Protein AF-0000000085006725 (afdb_homodimer)

Radius of gyration: 25.15 Å; Cα contacts (8 Å, |Δi|>4): 760; chains: 2; bounding box: 49×71×94 Å

Sequence (352 aa):
MSINNSNKRTGLIAQTYWGQDPRQNIPPTLKLRALPTPFAVQSVPSSLTKTVQVDGENAFPCRRCLQDGKMGDFMLLAPYDPWLGDSPYRQPGPIFVHSTPQCAPYKPDGLLPQQLRRRLISVRCFDSAHCLVSADVVQGDELMRVSAKMMENEKAEYIHLHYARPGCFAVRIDRAMSINNSNKRTGLIAQTYWGQDPRQNIPPTLKLRALPTPFAVQSVPSSLTKTVQVDGENAFPCRRCLQDGKMGDFMLLAPYDPWLGDSPYRQPGPIFVHSTPQCAPYKPDGLLPQQLRRRLISVRCFDSAHCLVSADVVQGDELMRVSAKMMENEKAEYIHLHYARPGCFAVRIDRA

Organism: Metarhizium robertsii (strain ARSEF 23 / ATCC MYA-3075) (NCBI:txid655844)

Foldseek 3Di:
DPPPPPPPPPPPPPPPPVPPPLWDFQPLQKDWAFDPPDPPCVVFDPVFKDKDADCDPLPAQARFQRHRDDHGWIKMKGWDFPDDDDDPPGDIDIHIHTDPPHDHGHDDPRTDRPSQQQAWKKKFWAFPVRDTDDIDIDHSVCVNVVLVVSVVPPRTAKIWIARPVVGHTHIIMGTD/DDPPPPPPPPPPPPPPPVPPPLWDFAPLQKDWAFDPPDPPCVVFPPVFKDKDADDDPLPAQARFQRHRDDHGWIKMKGWDFPDDDDDPPGDIDIHIHTDPPHDHGHDDPRTDRPSQQQAWKKKFWAFPVRDTDDIDIDHSVCVNVVLVVSVVPPRTAKIWIARPVVGHTHIIMGTD

Secondary structure (DSSP, 8-state):
---------------------SSPBPPTTEEEE---S---GGGS-GGG-EEEE--STT--BBTTT--BPPTT-EEEEEEE----S--TT---EEEEEEEESPPPPP---SB--HHHHTSEEEEEEE-TTS-EEEEEEEEGGGHHHHHHHHHTSTT--EEEEEETTT--EEEEEEE-/---------------------SSPBPPTTEEEE---S---GGGS-GGG-EEEE--STT--BBTTT--BPPTT-EEEEEEE----S--TT---EEEEEEEES--PPP---SB--HHHHTSEEEEEEE-TTS-EEEEEEEEGGGHHHHHHHHHTSTT--EEEEEETTT--EEEEEEE-

InterPro domains:
  IPR009593 Protein of unknown function DUF1203 [PF06718] (60-175)

Structure (mmCIF, N/CA/C/O backbone):
data_AF-0000000085006725-model_v1
#
loop_
_entity.id
_entity.type
_entity.pdbx_description
1 polymer 'DUF1203 domain protein'
#
loop_
_atom_site.group_PDB
_atom_site.id
_atom_site.type_symbol
_atom_site.label_atom_id
_atom_site.label_alt_id
_atom_site.label_comp_id
_atom_site.label_asym_id
_atom_site.label_entity_id
_atom_site.label_seq_id
_atom_site.pdbx_PDB_ins_code
_atom_site.Cartn_x
_atom_site.Cartn_y
_atom_site.Cartn_z
_atom_site.occupancy
_atom_site.B_iso_or_equiv
_atom_site.auth_seq_id
_atom_site.auth_comp_id
_atom_site.auth_asym_id
_atom_site.auth_atom_id
_atom_site.pdbx_PDB_model_num
ATOM 1 N N . MET A 1 1 ? 23.219 -17.234 71.188 1 27.89 1 MET A N 1
ATOM 2 C CA . MET A 1 1 ? 23.734 -16.984 69.812 1 27.89 1 MET A CA 1
ATOM 3 C C . MET A 1 1 ? 22.625 -16.5 68.875 1 27.89 1 MET A C 1
ATOM 5 O O . MET A 1 1 ? 21.656 -17.219 68.625 1 27.89 1 MET A O 1
ATOM 9 N N . SER A 1 2 ? 22.391 -15.188 68.938 1 28.31 2 SER A N 1
ATOM 10 C CA . SER A 1 2 ? 21.328 -14.352 68.375 1 28.31 2 SER A CA 1
ATOM 11 C C . SER A 1 2 ? 21.375 -14.391 66.875 1 28.31 2 SER A C 1
ATOM 13 O O . SER A 1 2 ? 22.391 -14.086 66.25 1 28.31 2 SER A O 1
ATOM 15 N N . ILE A 1 3 ? 20.75 -15.43 66.375 1 31.81 3 ILE A N 1
ATOM 16 C CA . ILE A 1 3 ? 20.688 -15.617 64.875 1 31.81 3 ILE A CA 1
ATOM 17 C C . ILE A 1 3 ? 20.125 -14.359 64.25 1 31.81 3 ILE A C 1
ATOM 19 O O . ILE A 1 3 ? 19.016 -13.914 64.562 1 31.81 3 ILE A O 1
ATOM 23 N N . ASN A 1 4 ? 21.016 -13.344 64 1 27.11 4 ASN A N 1
ATOM 24 C CA . ASN A 1 4 ? 20.75 -12.125 63.25 1 27.11 4 ASN A CA 1
ATOM 25 C C . ASN A 1 4 ? 20.172 -12.438 61.875 1 27.11 4 ASN A C 1
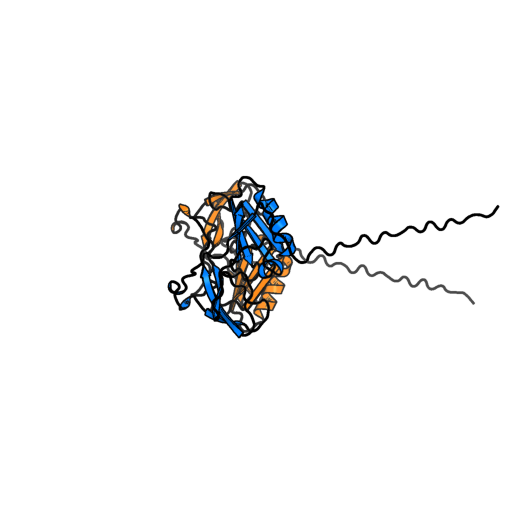ATOM 27 O O . ASN A 1 4 ? 20.828 -13.047 61.031 1 27.11 4 ASN A O 1
ATOM 31 N N . ASN A 1 5 ? 18.922 -12.852 61.844 1 27.25 5 ASN A N 1
ATOM 32 C CA . ASN A 1 5 ? 18.141 -13 60.594 1 27.25 5 ASN A CA 1
ATOM 33 C C . ASN A 1 5 ? 18.203 -11.742 59.75 1 27.25 5 ASN A C 1
ATOM 35 O O . ASN A 1 5 ? 17.578 -10.727 60.062 1 27.25 5 ASN A O 1
ATOM 39 N N . SER A 1 6 ? 19.484 -11.359 59.344 1 28.17 6 SER A N 1
ATOM 40 C CA . SER A 1 6 ? 19.531 -10.242 58.406 1 28.17 6 SER A CA 1
ATOM 41 C C . SER A 1 6 ? 18.562 -10.445 57.25 1 28.17 6 SER A C 1
ATOM 43 O O . SER A 1 6 ? 18.594 -11.469 56.562 1 28.17 6 SER A O 1
ATOM 45 N N . ASN A 1 7 ? 17.344 -9.969 57.438 1 26 7 ASN A N 1
ATOM 46 C CA . ASN A 1 7 ? 16.344 -9.789 56.375 1 26 7 ASN A CA 1
ATOM 47 C C . ASN A 1 7 ? 16.953 -9.172 55.125 1 26 7 ASN A C 1
ATOM 49 O O . ASN A 1 7 ? 17.375 -8.016 55.125 1 26 7 ASN A O 1
ATOM 53 N N . LYS A 1 8 ? 17.703 -9.961 54.344 1 27.66 8 LYS A N 1
ATOM 54 C CA . LYS A 1 8 ? 18.094 -9.469 53 1 27.66 8 LYS A CA 1
ATOM 55 C C . LYS A 1 8 ? 16.938 -8.805 52.281 1 27.66 8 LYS A C 1
ATOM 57 O O . LYS A 1 8 ? 15.961 -9.461 51.938 1 27.66 8 LYS A O 1
ATOM 62 N N . ARG A 1 9 ? 16.641 -7.539 52.625 1 24.5 9 ARG A N 1
ATOM 63 C CA . ARG A 1 9 ? 15.789 -6.668 51.812 1 24.5 9 ARG A CA 1
ATOM 64 C C . ARG A 1 9 ? 16.188 -6.711 50.344 1 24.5 9 ARG A C 1
ATOM 66 O O . ARG A 1 9 ? 17.297 -6.309 50 1 24.5 9 ARG A O 1
ATOM 73 N N . THR A 1 10 ? 15.953 -7.801 49.656 1 27.8 10 THR A N 1
ATOM 74 C CA . THR A 1 10 ? 16.109 -7.738 48.219 1 27.8 10 THR A CA 1
ATOM 75 C C . THR A 1 10 ? 15.414 -6.504 47.656 1 27.8 10 THR A C 1
ATOM 77 O O . THR A 1 10 ? 14.195 -6.359 47.781 1 27.8 10 THR A O 1
ATOM 80 N N . GLY A 1 11 ? 15.977 -5.336 47.781 1 24.89 11 GLY A N 1
ATOM 81 C CA . GLY A 1 11 ? 15.5 -4.176 47.062 1 24.89 11 GLY A CA 1
ATOM 82 C C . GLY A 1 11 ? 15.141 -4.484 45.594 1 24.89 11 GLY A C 1
ATOM 83 O O . GLY A 1 11 ? 16.016 -4.816 44.812 1 24.89 11 GLY A O 1
ATOM 84 N N . LEU A 1 12 ? 14.039 -5.121 45.344 1 26.89 12 LEU A N 1
ATOM 85 C CA . LEU A 1 12 ? 13.5 -5.102 44 1 26.89 12 LEU A CA 1
ATOM 86 C C . LEU A 1 12 ? 13.648 -3.719 43.375 1 26.89 12 LEU A C 1
ATOM 88 O O . LEU A 1 12 ? 13.047 -2.75 43.844 1 26.89 12 LEU A O 1
ATOM 92 N N . ILE A 1 13 ? 14.766 -3.303 42.969 1 25.84 13 ILE A N 1
ATOM 93 C CA . ILE A 1 13 ? 14.898 -2.07 42.219 1 25.84 13 ILE A CA 1
ATOM 94 C C . ILE A 1 13 ? 13.805 -2.01 41.156 1 25.84 13 ILE A C 1
ATOM 96 O O . ILE A 1 13 ? 13.664 -2.932 40.344 1 25.84 13 ILE A O 1
ATOM 100 N N . ALA A 1 14 ? 12.727 -1.335 41.438 1 26.09 14 ALA A N 1
ATOM 101 C CA . ALA A 1 14 ? 11.805 -0.877 40.406 1 26.09 14 ALA A CA 1
ATOM 102 C C . ALA A 1 14 ? 12.555 -0.428 39.156 1 26.09 14 ALA A C 1
ATOM 104 O O . ALA A 1 14 ? 13.336 0.526 39.219 1 26.09 14 ALA A O 1
ATOM 105 N N . GLN A 1 15 ? 13.055 -1.317 38.375 1 28.11 15 GLN A N 1
ATOM 106 C CA . GLN A 1 15 ? 13.469 -0.824 37.062 1 28.11 15 GLN A CA 1
ATOM 107 C C . GLN A 1 15 ? 12.531 0.268 36.562 1 28.11 15 GLN A C 1
ATOM 109 O O . GLN A 1 15 ? 11.328 0.04 36.406 1 28.11 15 GLN A O 1
ATOM 114 N N . THR A 1 16 ? 12.664 1.483 36.969 1 28.88 16 THR A N 1
ATOM 115 C CA . THR A 1 16 ? 12.008 2.645 36.375 1 28.88 16 THR A CA 1
ATOM 116 C C . THR A 1 16 ? 11.805 2.447 34.875 1 28.88 16 THR A C 1
ATOM 118 O O . THR A 1 16 ? 12.758 2.172 34.156 1 28.88 16 THR A O 1
ATOM 121 N N . TYR A 1 17 ? 10.836 1.768 34.5 1 32.09 17 TYR A N 1
ATOM 122 C CA . TYR A 1 17 ? 10.312 1.909 33.156 1 32.09 17 TYR A CA 1
ATOM 123 C C . TYR A 1 17 ? 10.461 3.344 32.656 1 32.09 17 TYR A C 1
ATOM 125 O O . TYR A 1 17 ? 9.773 4.246 33.125 1 32.09 17 TYR A O 1
ATOM 133 N N . TRP A 1 18 ? 11.68 3.916 32.625 1 32.53 18 TRP A N 1
ATOM 134 C CA . TRP A 1 18 ? 11.852 5.215 31.969 1 32.53 18 TRP A CA 1
ATOM 135 C C . TRP A 1 18 ? 10.766 5.449 30.922 1 32.53 18 TRP A C 1
ATOM 137 O O . TRP A 1 18 ? 10.5 4.582 30.094 1 32.53 18 TRP A O 1
ATOM 147 N N . GLY A 1 19 ? 9.672 5.988 31.172 1 35.97 19 GLY A N 1
ATOM 148 C CA . GLY A 1 19 ? 8.586 6.512 30.359 1 35.97 19 GLY A CA 1
ATOM 149 C C . GLY A 1 19 ? 9.031 6.957 28.984 1 35.97 19 GLY A C 1
ATOM 150 O O . GLY A 1 19 ? 9.789 7.922 28.844 1 35.97 19 GLY A O 1
ATOM 151 N N . GLN A 1 20 ? 9.531 6.039 28.109 1 39.5 20 GLN A N 1
ATOM 152 C CA . GLN A 1 20 ? 9.93 6.348 26.75 1 39.5 20 GLN A CA 1
ATOM 153 C C . GLN A 1 20 ? 9.211 7.598 26.234 1 39.5 20 GLN A C 1
ATOM 155 O O . GLN A 1 20 ? 8.008 7.758 26.438 1 39.5 20 GLN A O 1
ATOM 160 N N . ASP A 1 21 ? 9.742 8.766 26.25 1 48.31 21 ASP A N 1
ATOM 161 C CA . ASP A 1 21 ? 9.258 9.977 25.594 1 48.31 21 ASP A CA 1
ATOM 162 C C . ASP A 1 21 ? 8.297 9.648 24.453 1 48.31 21 ASP A C 1
ATOM 164 O O . ASP A 1 21 ? 8.641 8.898 23.531 1 48.31 21 ASP A O 1
ATOM 168 N N . PRO A 1 22 ? 6.973 9.805 24.672 1 59.47 22 PRO A N 1
ATOM 169 C CA . PRO A 1 22 ? 5.965 9.547 23.641 1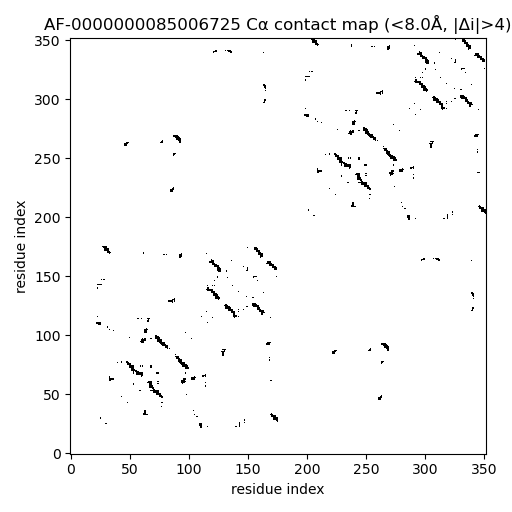 59.47 22 PRO A CA 1
ATOM 170 C C . PRO A 1 22 ? 6.328 10.172 22.297 1 59.47 22 PRO A C 1
ATOM 172 O O . PRO A 1 22 ? 5.711 9.844 21.281 1 59.47 22 PRO A O 1
ATOM 175 N N . ARG A 1 23 ? 7.379 10.969 22.344 1 69.19 23 ARG A N 1
ATOM 176 C CA . ARG A 1 23 ? 7.855 11.578 21.109 1 69.19 23 ARG A CA 1
ATOM 177 C C . ARG A 1 23 ? 9.031 10.797 20.531 1 69.19 23 ARG A C 1
ATOM 179 O O . ARG A 1 23 ? 9.867 10.289 21.266 1 69.19 23 ARG A O 1
ATOM 186 N N . GLN A 1 24 ? 8.906 10.438 19.406 1 83.5 24 GLN A N 1
ATOM 187 C CA . GLN A 1 24 ? 10 9.797 18.672 1 83.5 24 GLN A CA 1
ATOM 188 C C . GLN A 1 24 ? 10.828 10.828 17.922 1 83.5 24 GLN A C 1
ATOM 190 O O . GLN A 1 24 ? 10.289 11.609 17.125 1 83.5 24 GLN A O 1
ATOM 195 N N . ASN A 1 25 ? 12.125 10.844 18.25 1 91 25 ASN A N 1
ATOM 196 C CA . ASN A 1 25 ? 13.047 11.703 17.5 1 91 25 ASN A CA 1
ATOM 197 C C . ASN A 1 25 ? 13.375 11.109 16.125 1 91 25 ASN A C 1
ATOM 199 O O . ASN A 1 25 ? 13.5 9.891 15.984 1 91 25 ASN A O 1
ATOM 203 N N . ILE A 1 26 ? 13.477 11.953 15.156 1 94.12 26 ILE A N 1
ATOM 204 C CA . ILE A 1 26 ? 14.039 11.539 13.875 1 94.12 26 ILE A CA 1
ATOM 205 C C . ILE A 1 26 ? 15.562 11.477 13.977 1 94.12 26 ILE A C 1
ATOM 207 O O . ILE A 1 26 ? 16.219 12.453 14.344 1 94.12 26 ILE A O 1
ATOM 211 N N . PRO A 1 27 ? 16.172 10.32 13.758 1 94.5 27 PRO A N 1
ATOM 212 C CA . PRO A 1 27 ? 17.641 10.266 13.766 1 94.5 27 PRO A CA 1
ATOM 213 C C . PRO A 1 27 ? 18.266 11.32 12.859 1 94.5 27 PRO A C 1
ATOM 215 O O . PRO A 1 27 ? 17.75 11.609 11.781 1 94.5 27 PRO A O 1
ATOM 218 N N . PRO A 1 28 ? 19.375 11.883 13.25 1 93.75 28 PRO A N 1
ATOM 219 C CA . PRO A 1 28 ? 20.016 12.938 12.453 1 93.75 28 PRO A CA 1
ATOM 220 C C . PRO A 1 28 ? 20.406 12.469 11.062 1 93.75 28 PRO A C 1
ATOM 222 O O . PRO A 1 28 ? 20.672 13.289 10.172 1 93.75 28 PRO A O 1
ATOM 225 N N . THR A 1 29 ? 20.516 11.164 10.836 1 94.75 29 THR A N 1
ATOM 226 C CA . THR A 1 29 ? 20.922 10.602 9.555 1 94.75 29 THR A CA 1
ATOM 227 C C . THR A 1 29 ? 19.75 10.555 8.578 1 94.75 29 THR A C 1
ATOM 229 O O . THR A 1 29 ? 19.938 10.242 7.398 1 94.75 29 THR A O 1
ATOM 232 N N . LEU A 1 30 ? 18.562 10.891 9.055 1 96.75 30 LEU A N 1
ATOM 233 C CA . LEU A 1 30 ? 17.359 10.797 8.219 1 96.75 30 LEU A CA 1
ATOM 234 C C . LEU A 1 30 ? 16.672 12.148 8.109 1 96.75 30 LEU A C 1
ATOM 236 O O . LEU A 1 30 ? 16.766 12.977 9.023 1 96.75 30 LEU A O 1
ATOM 240 N N . LYS A 1 31 ? 16.016 12.359 7.004 1 95.56 31 LYS A N 1
ATOM 241 C CA . LYS A 1 31 ? 15.195 13.539 6.746 1 95.56 31 LYS A CA 1
ATOM 242 C C . LYS A 1 31 ? 13.852 13.164 6.137 1 95.56 31 LYS A C 1
ATOM 244 O O . LYS A 1 31 ? 13.789 12.352 5.215 1 95.56 31 LYS A O 1
ATOM 249 N N . LEU A 1 32 ? 12.789 13.695 6.703 1 95.19 32 LEU A N 1
ATOM 250 C CA . LEU A 1 32 ? 11.461 13.523 6.117 1 95.19 32 LEU A CA 1
ATOM 251 C C . LEU A 1 32 ? 11.219 14.555 5.02 1 95.19 32 LEU A C 1
ATOM 253 O O . LEU A 1 32 ? 11.5 15.734 5.195 1 95.19 32 LEU A O 1
ATOM 257 N N . ARG A 1 33 ? 10.703 14.055 3.902 1 91.19 33 ARG A N 1
ATOM 258 C CA . ARG A 1 33 ? 10.305 14.93 2.799 1 91.19 33 ARG A CA 1
ATOM 259 C C . ARG A 1 33 ? 8.805 14.859 2.559 1 91.19 33 ARG A C 1
ATOM 261 O O . ARG A 1 33 ? 8.312 13.922 1.92 1 91.19 33 ARG A O 1
ATOM 268 N N . ALA A 1 34 ? 8.141 15.82 3.109 1 87.25 34 ALA A N 1
ATOM 269 C CA . ALA A 1 34 ? 6.711 15.93 2.852 1 87.25 34 ALA A CA 1
ATOM 270 C C . ALA A 1 34 ? 6.441 16.312 1.4 1 87.25 34 ALA A C 1
ATOM 272 O O . ALA A 1 34 ? 7.379 16.516 0.624 1 87.25 34 ALA A O 1
ATOM 273 N N . LEU A 1 35 ? 5.129 16.172 0.964 1 71.56 35 LEU A N 1
ATOM 274 C CA . LEU A 1 35 ? 4.695 16.594 -0.367 1 71.56 35 LEU A CA 1
ATOM 275 C C . LEU A 1 35 ? 5.289 17.953 -0.735 1 71.56 35 LEU A C 1
ATOM 277 O O . LEU A 1 35 ? 5.324 18.859 0.093 1 71.56 35 LEU A O 1
ATOM 281 N N . PRO A 1 36 ? 5.922 17.969 -1.829 1 66.31 36 PRO A N 1
ATOM 282 C CA . PRO A 1 36 ? 6.426 19.281 -2.221 1 66.31 36 PRO A CA 1
ATOM 283 C C . PRO A 1 36 ? 5.316 20.312 -2.387 1 66.31 36 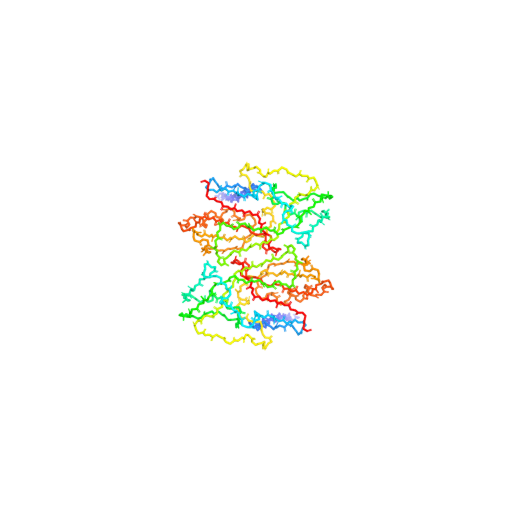PRO A C 1
ATOM 285 O O . PRO A 1 36 ? 4.195 19.969 -2.766 1 66.31 36 PRO A O 1
ATOM 288 N N . THR A 1 37 ? 5.258 21.281 -1.564 1 59.91 37 THR A N 1
ATOM 289 C CA . THR A 1 37 ? 4.379 22.438 -1.77 1 59.91 37 THR A CA 1
ATOM 290 C C . THR A 1 37 ? 4.66 23.094 -3.115 1 59.91 37 THR A C 1
ATOM 292 O O . THR A 1 37 ? 5.816 23.297 -3.482 1 59.91 37 THR A O 1
ATOM 295 N N . PRO A 1 38 ? 3.736 23.703 -4.008 1 62.16 38 PRO A N 1
ATOM 296 C CA . PRO A 1 38 ? 2.271 23.672 -4.027 1 62.16 38 PRO A CA 1
ATOM 297 C C . PRO A 1 38 ? 1.716 22.406 -4.676 1 62.16 38 PRO A C 1
ATOM 299 O O . PRO A 1 38 ? 2.252 21.953 -5.684 1 62.16 38 PRO A O 1
ATOM 302 N N . PHE A 1 39 ? 0.977 21.672 -3.934 1 65.25 39 PHE A N 1
ATOM 303 C CA . PHE A 1 39 ? 0.141 20.641 -4.543 1 65.25 39 PHE A CA 1
ATOM 304 C C . PHE A 1 39 ? -0.924 21.266 -5.434 1 65.25 39 PHE A C 1
ATOM 306 O O . PHE A 1 39 ? -1.802 21.984 -4.949 1 65.25 39 PHE A O 1
ATOM 313 N N . ALA A 1 40 ? -0.593 21.25 -6.742 1 65.94 40 ALA A N 1
ATOM 314 C CA . ALA A 1 40 ? -1.492 21.906 -7.688 1 65.94 40 ALA A CA 1
ATOM 315 C C . ALA A 1 40 ? -2.729 21.047 -7.949 1 65.94 40 ALA A C 1
ATOM 317 O O . ALA A 1 40 ? -2.785 20.312 -8.938 1 65.94 40 ALA A O 1
ATOM 318 N N . VAL A 1 41 ? -3.656 21.219 -7.191 1 65.88 41 VAL A N 1
ATOM 319 C CA . VAL A 1 41 ? -4.914 20.484 -7.273 1 65.88 41 VAL A CA 1
ATOM 320 C C . VAL A 1 41 ? -5.605 20.797 -8.602 1 65.88 41 VAL A C 1
ATOM 322 O O . VAL A 1 41 ? -6.332 19.969 -9.141 1 65.88 41 VAL A O 1
ATOM 325 N N . GLN A 1 42 ? -5.242 21.875 -9.039 1 68.69 42 GLN A N 1
ATOM 326 C CA . GLN A 1 42 ? -5.926 22.328 -10.25 1 68.69 42 GLN A CA 1
ATOM 327 C C . GLN A 1 42 ? -5.562 21.453 -11.445 1 68.69 42 GLN A C 1
ATOM 329 O O . GLN A 1 42 ? -6.305 21.391 -12.43 1 68.69 42 GLN A O 1
ATOM 334 N N . SER A 1 43 ? -4.527 20.734 -11.266 1 77.12 43 SER A N 1
ATOM 335 C CA . SER A 1 43 ? -4.082 19.938 -12.398 1 77.12 43 SER A CA 1
ATOM 336 C C . SER A 1 43 ? -4.691 18.531 -12.352 1 77.12 43 SER A C 1
ATOM 338 O O . SER A 1 43 ? -4.547 17.75 -13.297 1 77.12 43 SER A O 1
ATOM 340 N N . VAL A 1 44 ? -5.445 18.297 -11.344 1 81.88 44 VAL A N 1
ATOM 341 C CA . VAL A 1 44 ? -6.074 16.984 -11.188 1 81.88 44 VAL A CA 1
ATOM 342 C C . VAL A 1 44 ? -7.543 17.062 -11.594 1 81.88 44 VAL A C 1
ATOM 344 O O . VAL A 1 44 ? -8.281 17.922 -11.102 1 81.88 44 VAL A O 1
ATOM 347 N N . PRO A 1 45 ? -7.895 16.266 -12.539 1 86.25 45 PRO A N 1
ATOM 348 C CA . PRO A 1 45 ? -9.312 16.266 -12.898 1 86.25 45 PRO A CA 1
ATOM 349 C C . PRO A 1 45 ? -10.234 16.125 -11.695 1 86.25 45 PRO A C 1
ATOM 351 O O . PRO A 1 45 ? -9.93 15.352 -10.773 1 86.25 45 PRO A O 1
ATOM 354 N N . SER A 1 46 ? -11.312 16.875 -11.742 1 86 46 SER A N 1
ATOM 355 C CA . SER A 1 46 ? -12.25 16.891 -10.625 1 86 46 SER A CA 1
ATOM 356 C C . SER A 1 46 ? -12.852 15.5 -10.398 1 86 46 SER A C 1
ATOM 358 O O . SER A 1 46 ? -13.242 15.156 -9.281 1 86 46 SER A O 1
ATOM 360 N N . SER A 1 47 ? -12.883 14.688 -11.43 1 87.31 47 SER A N 1
ATOM 361 C CA . SER A 1 47 ? -13.438 13.344 -11.32 1 87.31 47 SER A CA 1
ATOM 362 C C . SER A 1 47 ? -12.539 12.445 -10.469 1 87.31 47 SER A C 1
ATOM 364 O O . SER A 1 47 ? -12.969 11.383 -10.016 1 87.31 47 SER A O 1
ATOM 366 N N . LEU A 1 48 ? -11.32 12.945 -10.234 1 91.25 48 LEU A N 1
ATOM 367 C CA . LEU A 1 48 ? -10.352 12.133 -9.5 1 91.25 48 LEU A CA 1
ATOM 368 C C . LEU A 1 48 ? -10.141 12.688 -8.094 1 91.25 48 LEU A C 1
ATOM 370 O O . LEU A 1 48 ? -9.25 12.227 -7.371 1 91.25 48 LEU A O 1
ATOM 374 N N . THR A 1 49 ? -10.945 13.664 -7.766 1 93.25 49 THR A N 1
ATOM 375 C CA . THR A 1 49 ? -10.773 14.25 -6.438 1 93.25 49 THR A CA 1
ATOM 376 C C . THR A 1 49 ? -12.078 14.203 -5.648 1 93.25 49 THR A C 1
ATOM 378 O O . THR A 1 49 ? -13.156 14.062 -6.23 1 93.25 49 THR A O 1
ATOM 381 N N . LYS A 1 50 ? -11.961 14.312 -4.391 1 94.25 50 LYS A N 1
ATOM 382 C CA . LYS A 1 50 ? -13.094 14.375 -3.471 1 94.25 50 LYS A CA 1
ATOM 383 C C . LYS A 1 50 ? -12.766 15.258 -2.266 1 94.25 50 LYS A C 1
ATOM 385 O O . LYS A 1 50 ? -11.656 15.195 -1.727 1 94.25 50 LYS A O 1
ATOM 390 N N . THR A 1 51 ? -13.695 16.109 -1.961 1 95.25 51 THR A N 1
ATOM 391 C CA . THR A 1 51 ? -13.555 16.875 -0.736 1 95.25 51 THR A CA 1
ATOM 392 C C . THR A 1 51 ? -14.367 16.25 0.397 1 95.25 51 THR A C 1
ATOM 394 O O . THR A 1 51 ? -15.523 15.891 0.208 1 95.25 51 THR A O 1
ATOM 397 N N . VAL A 1 52 ? -13.727 16.156 1.527 1 96.56 52 VAL A N 1
ATOM 398 C CA . VAL A 1 52 ? -14.406 15.555 2.67 1 96.56 52 VAL A CA 1
ATOM 399 C C . VAL A 1 52 ? -14.344 16.5 3.867 1 96.56 52 VAL A C 1
ATOM 401 O O . VAL A 1 52 ? -13.359 17.219 4.039 1 96.56 52 VAL A O 1
ATOM 404 N N . GLN A 1 53 ? -15.398 16.516 4.598 1 97.75 53 GLN A N 1
ATOM 405 C CA . GLN A 1 53 ? -15.367 17.219 5.879 1 97.75 53 GLN A CA 1
ATOM 406 C C . GLN A 1 53 ? -14.961 16.281 7.008 1 97.75 53 GLN A C 1
ATOM 408 O O . GLN A 1 53 ? -15.547 15.203 7.168 1 97.75 53 GLN A O 1
ATOM 413 N N . VAL A 1 54 ? -14.055 16.75 7.734 1 98 54 VAL A N 1
ATOM 414 C CA . VAL A 1 54 ? -13.555 15.914 8.82 1 98 54 VAL A CA 1
ATOM 415 C C . VAL A 1 54 ? -14.664 15.688 9.852 1 98 54 VAL A C 1
ATOM 417 O O . VAL A 1 54 ? -15.227 16.641 10.391 1 98 54 VAL A O 1
ATOM 420 N N . ASP A 1 55 ? -14.922 14.469 10.094 1 95.75 55 ASP A N 1
ATOM 421 C CA . ASP A 1 55 ? -16 14.109 11 1 95.75 55 ASP A CA 1
ATOM 422 C C . ASP A 1 55 ? -15.508 13.203 12.125 1 95.75 55 ASP A C 1
ATOM 424 O O . ASP A 1 55 ? -16.312 12.578 12.82 1 95.75 55 ASP A O 1
ATOM 428 N N . GLY A 1 56 ? -14.25 13.047 12.234 1 93.75 56 GLY A N 1
ATOM 429 C CA . GLY A 1 56 ? -13.617 12.242 13.266 1 93.75 56 GLY A CA 1
ATOM 430 C C . GLY A 1 56 ? -12.156 12.578 13.477 1 93.75 56 GLY A C 1
ATOM 431 O O . GLY A 1 56 ? -11.508 13.133 12.586 1 93.75 56 GLY A O 1
ATOM 432 N N . GLU A 1 57 ? -11.648 12.188 14.633 1 93.31 57 GLU A N 1
ATOM 433 C CA . GLU A 1 57 ? -10.266 12.5 14.969 1 93.31 57 GLU A CA 1
ATOM 434 C C . GLU A 1 57 ? -9.297 11.531 14.289 1 93.31 57 GLU A C 1
ATOM 436 O O . GLU A 1 57 ? -9.594 10.344 14.156 1 93.31 57 GLU A O 1
ATOM 441 N N . ASN A 1 58 ? -8.195 12.094 13.867 1 95 58 ASN A N 1
ATOM 442 C CA . ASN A 1 58 ? -7.07 11.312 13.367 1 95 58 ASN A CA 1
ATOM 443 C C . ASN A 1 58 ? -7.469 10.453 12.172 1 95 58 ASN A C 1
ATOM 445 O O . ASN A 1 58 ? -7.004 9.312 12.039 1 95 58 ASN A O 1
ATOM 449 N N . ALA A 1 59 ? -8.312 11.047 11.352 1 94.62 59 ALA A N 1
ATOM 450 C CA . ALA A 1 59 ? -8.867 10.227 10.281 1 94.62 59 ALA A CA 1
ATOM 451 C C . ALA A 1 59 ? -8.312 10.648 8.922 1 94.62 59 ALA A C 1
ATOM 453 O O . ALA A 1 59 ? -8.297 9.859 7.977 1 94.62 59 ALA A O 1
ATOM 454 N N . PHE A 1 60 ? -7.895 11.867 8.781 1 97.06 60 PHE A N 1
ATOM 455 C CA . PHE A 1 60 ? -7.512 12.422 7.484 1 97.06 60 PHE A CA 1
ATOM 456 C C . PHE A 1 60 ? -6.148 13.102 7.574 1 97.06 60 PHE A C 1
ATOM 458 O O . PHE A 1 60 ? -6.066 14.305 7.828 1 97.06 60 PHE A O 1
ATOM 465 N N . PRO A 1 61 ? -5.129 12.328 7.289 1 96.94 61 PRO A N 1
ATOM 466 C CA . PRO A 1 61 ? -3.771 12.859 7.438 1 96.94 61 PRO A CA 1
ATOM 467 C C . PRO A 1 61 ? -3.346 13.727 6.258 1 96.94 61 PRO A C 1
ATOM 469 O O . PRO A 1 61 ? -3.238 13.234 5.133 1 96.94 61 PRO A O 1
ATOM 472 N N . CYS A 1 62 ? -3.035 14.945 6.516 1 95.88 62 CYS A N 1
ATOM 473 C CA . CYS A 1 62 ? -2.617 15.883 5.484 1 95.88 62 CYS A CA 1
ATOM 474 C C . CYS A 1 62 ? -1.166 15.648 5.086 1 95.88 62 CYS A C 1
ATOM 476 O O . CYS A 1 62 ? -0.287 15.562 5.945 1 95.88 62 CYS A O 1
ATOM 478 N N . ARG A 1 63 ? -0.921 15.633 3.846 1 94.81 63 ARG A N 1
ATOM 479 C CA . ARG A 1 63 ? 0.423 15.352 3.35 1 94.81 63 ARG A CA 1
ATOM 480 C C . ARG A 1 63 ? 1.25 16.625 3.264 1 94.81 63 ARG A C 1
ATOM 482 O O . ARG A 1 63 ? 2.477 16.578 3.139 1 94.81 63 ARG A O 1
ATOM 489 N N . ARG A 1 64 ? 0.667 17.719 3.359 1 92.44 64 ARG A N 1
ATOM 490 C CA . ARG A 1 64 ? 1.37 18.984 3.262 1 92.44 64 ARG A CA 1
ATOM 491 C C . ARG A 1 64 ? 1.941 19.406 4.613 1 92.44 64 ARG A C 1
ATOM 493 O O . ARG A 1 64 ? 3.129 19.719 4.723 1 92.44 64 ARG A O 1
ATOM 500 N N . CYS A 1 65 ? 1.127 19.438 5.617 1 93.44 65 CYS A N 1
ATOM 501 C CA . CYS A 1 65 ? 1.569 19.922 6.922 1 93.44 65 CYS A CA 1
ATOM 502 C C . CYS A 1 65 ? 1.913 18.75 7.844 1 93.44 65 CYS A C 1
ATOM 504 O O . CYS A 1 65 ? 2.449 18.953 8.938 1 93.44 65 CYS A O 1
ATOM 506 N N . LEU A 1 66 ? 1.529 17.531 7.453 1 95.94 66 LEU A N 1
ATOM 507 C CA . LEU A 1 66 ? 1.747 16.297 8.18 1 95.94 66 LEU A CA 1
ATOM 508 C C . LEU A 1 66 ? 1.03 16.312 9.523 1 95.94 66 LEU A C 1
ATOM 510 O O . LEU A 1 66 ? 1.547 15.797 10.516 1 95.94 66 LEU A O 1
ATOM 514 N N . GLN A 1 67 ? -0.109 16.953 9.516 1 95.44 67 GLN A N 1
ATOM 515 C CA . GLN A 1 67 ? -1.062 16.906 10.625 1 95.44 67 GLN A CA 1
ATOM 516 C C . GLN A 1 67 ? -2.395 16.312 10.172 1 95.44 67 GLN A C 1
ATOM 518 O O . GLN A 1 67 ? -2.736 16.359 8.992 1 95.44 67 GLN A O 1
ATOM 523 N N . ASP A 1 68 ? -3.127 15.75 11.148 1 97.62 68 ASP A N 1
ATOM 524 C CA . ASP A 1 68 ? -4.488 15.312 10.859 1 97.62 68 ASP A CA 1
ATOM 525 C C . ASP A 1 68 ? -5.449 16.5 10.805 1 97.62 68 ASP A C 1
ATOM 527 O O . ASP A 1 68 ? -5.312 17.453 11.57 1 97.62 68 ASP A O 1
ATOM 531 N N . GLY A 1 69 ? -6.344 16.391 9.875 1 97.38 69 GLY A N 1
ATOM 532 C CA . GLY A 1 69 ? -7.398 17.391 9.891 1 97.38 69 GLY A CA 1
ATOM 533 C C . GLY A 1 69 ? -8.164 17.438 11.195 1 97.38 69 GLY A C 1
ATOM 534 O O . GLY A 1 69 ? -8.375 16.406 11.836 1 97.38 69 GLY A O 1
ATOM 535 N N . LYS A 1 70 ? -8.609 18.609 11.547 1 97.31 70 LYS A N 1
ATOM 536 C CA . LYS A 1 70 ? -9.445 18.797 12.727 1 97.31 70 LYS A CA 1
ATOM 537 C C . LYS A 1 70 ? -10.93 18.719 12.367 1 97.31 70 LYS A C 1
ATOM 539 O O . LYS A 1 70 ? -11.305 18.969 11.219 1 97.31 70 LYS A O 1
ATOM 544 N N . MET A 1 71 ? -11.688 18.453 13.414 1 97.56 71 MET A N 1
ATOM 545 C CA . MET A 1 71 ? -13.133 18.406 13.219 1 97.56 71 MET A CA 1
ATOM 546 C C . MET A 1 71 ? -13.617 19.656 12.5 1 97.56 71 MET A C 1
ATOM 548 O O . MET A 1 71 ? -13.25 20.781 12.867 1 97.56 71 MET A O 1
ATOM 552 N N . GLY A 1 72 ? -14.336 19.422 11.438 1 97.56 72 GLY A N 1
ATOM 553 C CA . GLY A 1 72 ? -14.906 20.547 10.711 1 97.56 72 GLY A CA 1
ATOM 554 C C . GLY A 1 72 ? -14.031 21 9.555 1 97.56 72 GLY A C 1
ATOM 555 O O . GLY A 1 72 ? -14.508 21.703 8.656 1 97.56 72 GLY A O 1
ATOM 556 N N . ASP A 1 73 ? -12.711 20.703 9.555 1 97.81 73 ASP A N 1
ATOM 557 C CA . ASP A 1 73 ? -11.844 21.031 8.43 1 97.81 73 ASP A CA 1
ATOM 558 C C . ASP A 1 73 ? -12.336 20.375 7.148 1 97.81 73 ASP A C 1
ATOM 560 O O . ASP A 1 73 ? -13.055 19.359 7.195 1 97.81 73 ASP A O 1
ATOM 564 N N . PHE A 1 74 ? -12.047 20.938 6.035 1 97.44 74 PHE A N 1
ATOM 565 C CA . PHE A 1 74 ? -12.242 20.312 4.734 1 97.44 74 PHE A CA 1
ATOM 566 C C . PHE A 1 74 ? -10.922 19.812 4.172 1 97.44 74 PHE A C 1
ATOM 568 O O . PHE A 1 74 ? -9.945 20.562 4.113 1 97.44 74 PHE A O 1
ATOM 575 N N . MET A 1 75 ? -10.93 18.516 3.801 1 96.31 75 MET A N 1
ATOM 576 C CA . MET A 1 75 ? -9.75 17.875 3.238 1 96.31 75 MET A CA 1
ATOM 577 C C . MET A 1 75 ? -9.992 17.469 1.784 1 96.31 75 MET A C 1
ATOM 579 O O . MET A 1 75 ? -11.062 16.969 1.441 1 96.31 75 MET A O 1
ATOM 583 N N . LEU A 1 76 ? -9.008 17.703 0.963 1 95 76 LEU A N 1
ATOM 584 C CA . LEU A 1 76 ? -9.031 17.25 -0.421 1 95 76 LEU A CA 1
ATOM 585 C C . LEU A 1 76 ? -8.344 15.898 -0.556 1 95 76 LEU A C 1
ATOM 587 O O . LEU A 1 76 ? -7.199 15.727 -0.118 1 95 76 LEU A O 1
ATOM 591 N N . LEU A 1 77 ? -9.055 14.984 -1.019 1 95.88 77 LEU A N 1
ATOM 592 C CA . LEU A 1 77 ? -8.508 13.703 -1.435 1 95.88 77 LEU A CA 1
ATOM 593 C C . LEU A 1 77 ? -8.188 13.703 -2.926 1 95.88 77 LEU A C 1
ATOM 595 O O . LEU A 1 77 ? -9.055 14 -3.752 1 95.88 77 LEU A O 1
ATOM 599 N N . ALA A 1 78 ? -6.922 13.367 -3.266 1 93.38 78 ALA A N 1
ATOM 600 C CA . ALA A 1 78 ? -6.48 13.461 -4.656 1 93.38 78 ALA A CA 1
ATOM 601 C C . ALA A 1 78 ? -5.371 12.453 -4.945 1 93.38 78 ALA A C 1
ATOM 603 O O . ALA A 1 78 ? -4.641 12.047 -4.035 1 93.38 78 ALA A O 1
ATOM 604 N N . PRO A 1 79 ? -5.301 12.055 -6.203 1 91.62 79 PRO A N 1
ATOM 605 C CA . PRO A 1 79 ? -4.141 11.242 -6.57 1 91.62 79 PRO A CA 1
ATOM 606 C C . PRO A 1 79 ? -2.838 12.031 -6.566 1 91.62 79 PRO A C 1
ATOM 608 O O . PRO A 1 79 ? -2.83 13.219 -6.906 1 91.62 79 PRO A O 1
ATOM 611 N N . TYR A 1 80 ? -1.782 11.391 -6.254 1 91 80 TYR A N 1
ATOM 612 C CA . TYR A 1 80 ? -0.438 11.953 -6.223 1 91 80 TYR A CA 1
ATOM 613 C C . TYR A 1 80 ? 0.6 10.914 -6.633 1 91 80 TYR A C 1
ATOM 615 O O . TYR A 1 80 ? 0.526 9.758 -6.215 1 91 80 TYR A O 1
ATOM 623 N N . ASP A 1 81 ? 1.486 11.336 -7.461 1 90.69 81 ASP A N 1
ATOM 624 C CA . ASP A 1 81 ? 2.594 10.477 -7.855 1 90.69 81 ASP A CA 1
ATOM 625 C C . ASP A 1 81 ? 3.902 10.93 -7.215 1 90.69 81 ASP A C 1
ATOM 627 O O . ASP A 1 81 ? 4.504 11.914 -7.648 1 90.69 81 ASP A O 1
ATOM 631 N N . PRO A 1 82 ? 4.441 10.188 -6.25 1 89.5 82 PRO A N 1
ATOM 632 C CA . PRO A 1 82 ? 5.672 10.586 -5.562 1 89.5 82 PRO A CA 1
ATOM 633 C C . PRO A 1 82 ? 6.934 10.109 -6.277 1 89.5 82 PRO A C 1
ATOM 635 O O . PRO A 1 82 ? 8.047 10.344 -5.801 1 89.5 82 PRO A O 1
ATOM 638 N N . TRP A 1 83 ? 6.898 9.531 -7.324 1 84.5 83 TRP A N 1
ATOM 639 C CA . TRP A 1 83 ? 8.031 8.805 -7.891 1 84.5 83 TRP A CA 1
ATOM 640 C C . TRP A 1 83 ? 8.984 9.758 -8.609 1 84.5 83 TRP A C 1
ATOM 642 O O . TRP A 1 83 ? 8.562 10.789 -9.133 1 84.5 83 TRP A O 1
ATOM 652 N N . LEU A 1 84 ? 10.148 9.383 -8.625 1 81.5 84 LEU A N 1
ATOM 653 C CA . LEU A 1 84 ? 11.266 10.211 -9.07 1 81.5 84 LEU A CA 1
ATOM 654 C C . LEU A 1 84 ? 11.781 9.742 -10.43 1 81.5 84 LEU A C 1
ATOM 656 O O . LEU A 1 84 ? 12.484 10.477 -11.117 1 81.5 84 LEU A O 1
ATOM 660 N N . GLY A 1 85 ? 11.383 8.523 -10.844 1 86.25 85 GLY A N 1
ATOM 661 C CA . GLY A 1 85 ? 11.836 7.938 -12.094 1 86.25 85 GLY A CA 1
ATOM 662 C C . GLY A 1 85 ? 10.969 6.789 -12.57 1 86.25 85 GLY A C 1
ATOM 663 O O . GLY A 1 85 ? 9.898 6.539 -12.008 1 86.25 85 GLY A O 1
ATOM 664 N N . ASP A 1 86 ? 11.508 6.199 -13.641 1 88.81 86 ASP A N 1
ATOM 665 C CA . ASP A 1 86 ? 10.781 5.055 -14.18 1 88.81 86 ASP A CA 1
ATOM 666 C C . ASP A 1 86 ? 11.109 3.781 -13.406 1 88.81 86 ASP A C 1
ATOM 668 O O . ASP A 1 86 ? 12.273 3.525 -13.078 1 88.81 86 ASP A O 1
ATOM 672 N N . SER A 1 87 ? 10.125 3.119 -13.062 1 92.44 87 SER A N 1
ATOM 673 C CA . SER A 1 87 ? 10.273 1.882 -12.305 1 92.44 87 SER A CA 1
ATOM 674 C C . SER A 1 87 ? 9 1.048 -12.352 1 92.44 87 SER A C 1
ATOM 676 O O . SER A 1 87 ? 7.895 1.596 -12.383 1 92.44 87 SER A O 1
ATOM 678 N N . PRO A 1 88 ? 9.172 -0.287 -12.266 1 92.19 88 PRO A N 1
ATOM 679 C CA . PRO A 1 88 ? 7.961 -1.095 -12.109 1 92.19 88 PRO A CA 1
ATOM 680 C C . PRO A 1 88 ? 7.258 -0.841 -10.773 1 92.19 88 PRO A C 1
ATOM 682 O O . PRO A 1 88 ? 6.082 -1.189 -10.617 1 92.19 88 PRO A O 1
ATOM 685 N N . TYR A 1 89 ? 7.91 -0.197 -9.844 1 94.06 89 TYR A N 1
ATOM 686 C CA . TYR A 1 89 ? 7.363 0.008 -8.508 1 94.06 89 TYR A CA 1
ATOM 687 C C . TYR A 1 89 ? 6.637 1.346 -8.414 1 94.06 89 TYR A C 1
ATOM 689 O O . TYR A 1 89 ? 6.148 1.723 -7.344 1 94.06 89 TYR A O 1
ATOM 697 N N . ARG A 1 90 ? 6.668 2.057 -9.539 1 90.25 90 ARG A N 1
ATOM 698 C CA . ARG A 1 90 ? 5.934 3.316 -9.531 1 90.25 90 ARG A CA 1
ATOM 699 C C . ARG A 1 90 ? 4.492 3.105 -9.078 1 90.25 90 ARG A C 1
ATOM 701 O O . ARG A 1 90 ? 3.746 2.35 -9.703 1 90.25 90 ARG A O 1
ATOM 708 N N . GLN A 1 91 ? 4.164 3.82 -7.992 1 90.12 91 GLN A N 1
ATOM 709 C CA . GLN A 1 91 ? 2.869 3.596 -7.359 1 90.12 91 GLN A CA 1
ATOM 710 C C . GLN A 1 91 ? 2.234 4.914 -6.922 1 90.12 91 GLN A C 1
ATOM 712 O O . GLN A 1 91 ? 2.242 5.25 -5.738 1 90.12 91 GLN A O 1
ATOM 717 N N . PRO A 1 92 ? 1.672 5.613 -7.898 1 90.69 92 PRO A N 1
ATOM 718 C CA . PRO A 1 92 ? 0.82 6.73 -7.492 1 90.69 92 PRO A CA 1
ATOM 719 C C . PRO A 1 92 ? -0.357 6.293 -6.625 1 90.69 92 PRO A C 1
ATOM 721 O O . PRO A 1 92 ? -0.78 5.137 -6.691 1 90.69 92 PRO A O 1
ATOM 724 N N . GLY A 1 93 ? -0.87 7.191 -5.812 1 91.25 93 GLY A N 1
ATOM 725 C CA . GLY A 1 93 ? -1.99 6.863 -4.945 1 91.25 93 GLY A CA 1
ATOM 726 C C . GLY A 1 93 ? -2.6 8.078 -4.27 1 91.25 93 GLY A C 1
ATOM 727 O O . GLY A 1 93 ? -2.191 9.211 -4.535 1 91.25 93 GLY A O 1
ATOM 728 N N . PRO A 1 94 ? -3.516 7.793 -3.451 1 94.31 94 PRO A N 1
ATOM 729 C CA . PRO A 1 94 ? -4.27 8.883 -2.828 1 94.31 94 PRO A CA 1
ATOM 730 C C . PRO A 1 94 ? -3.477 9.602 -1.735 1 94.31 94 PRO A C 1
ATOM 732 O O . PRO A 1 94 ? -2.672 8.969 -1.042 1 94.31 94 PRO A O 1
ATOM 735 N N . ILE A 1 95 ? -3.809 10.859 -1.592 1 95.31 95 ILE A N 1
ATOM 736 C CA . ILE A 1 95 ? -3.346 11.641 -0.452 1 95.31 95 ILE A CA 1
ATOM 737 C C . ILE A 1 95 ? -4.457 12.586 0.012 1 95.31 95 ILE A C 1
ATOM 739 O O . ILE A 1 95 ? -5.344 12.938 -0.767 1 95.31 95 ILE A O 1
ATOM 743 N N . PHE A 1 96 ? -4.367 12.938 1.209 1 95.62 96 PHE A N 1
ATOM 744 C CA . PHE A 1 96 ? -5.188 14.031 1.724 1 95.62 96 PHE A CA 1
ATOM 745 C C . PHE A 1 96 ? -4.363 15.305 1.871 1 95.62 96 PHE A C 1
ATOM 747 O O . PHE A 1 96 ? -3.203 15.258 2.289 1 95.62 96 PHE A O 1
ATOM 754 N N . VAL A 1 97 ? -4.965 16.391 1.545 1 94.5 97 VAL A N 1
ATOM 755 C CA . VAL A 1 97 ? -4.398 17.703 1.79 1 94.5 97 VAL A CA 1
ATOM 756 C C . VAL A 1 97 ? -5.477 18.641 2.336 1 94.5 97 VAL A C 1
ATOM 758 O O . VAL A 1 97 ? -6.621 18.609 1.876 1 94.5 97 VAL A O 1
ATOM 761 N N . HIS A 1 98 ? -5.098 19.469 3.268 1 94.81 98 HIS A N 1
ATOM 762 C CA . HIS A 1 98 ? -6.035 20.484 3.73 1 94.81 98 HIS A CA 1
ATOM 763 C C . HIS A 1 98 ? -6.516 21.359 2.574 1 94.81 98 HIS A C 1
ATOM 765 O O . HIS A 1 98 ? -5.707 21.859 1.789 1 94.81 98 HIS A O 1
ATOM 771 N N . SER A 1 99 ? -7.805 21.516 2.494 1 93.19 99 SER A N 1
ATOM 772 C CA . SER A 1 99 ? -8.391 22.484 1.575 1 93.19 99 SER A CA 1
ATOM 773 C C . SER A 1 99 ? -8.82 23.75 2.307 1 93.19 99 SER A C 1
ATOM 775 O O . SER A 1 99 ? -8.391 24.844 1.952 1 93.19 99 SER A O 1
ATOM 777 N N . THR A 1 100 ? -9.625 23.562 3.322 1 93.44 100 THR A N 1
ATOM 778 C CA . THR A 1 100 ? -10.047 24.656 4.18 1 93.44 100 THR A CA 1
ATOM 779 C C . THR A 1 100 ? -9.977 24.25 5.652 1 93.44 100 THR A C 1
ATOM 781 O O . THR A 1 100 ? -10.664 23.328 6.078 1 93.44 100 THR A O 1
ATOM 784 N N . PRO A 1 101 ? -9.133 25.031 6.434 1 93.38 101 PRO A N 1
ATOM 785 C CA . PRO A 1 101 ? -8.219 26.109 6.035 1 93.38 101 PRO A CA 1
ATOM 786 C C . PRO A 1 101 ? -7.016 25.609 5.25 1 93.38 101 PRO A C 1
ATOM 788 O O . PRO A 1 101 ? -6.738 24.406 5.242 1 93.38 101 PRO A O 1
ATOM 791 N N . GLN A 1 102 ? -6.398 26.5 4.602 1 89.38 102 GLN A N 1
ATOM 792 C CA . GLN A 1 102 ? -5.086 26.172 4.047 1 89.38 102 GLN A CA 1
ATOM 793 C C . GLN A 1 102 ? -4.047 26.016 5.156 1 89.38 102 GLN A C 1
ATOM 795 O O . GLN A 1 102 ? -4.039 26.781 6.121 1 89.38 102 GLN A O 1
ATOM 800 N N . CYS A 1 103 ? -3.311 25.016 5.02 1 91.25 103 CYS A N 1
ATOM 801 C CA . CYS A 1 103 ? -2.289 24.781 6.031 1 91.25 103 CYS A CA 1
ATOM 802 C C . CYS A 1 103 ? -0.911 25.172 5.523 1 91.25 103 CYS A C 1
ATOM 804 O O . CYS A 1 103 ? -0.693 25.266 4.312 1 91.25 103 CYS A O 1
ATOM 806 N N . ALA A 1 104 ? -0.037 25.516 6.449 1 90.81 104 ALA A N 1
ATOM 807 C CA . ALA A 1 104 ? 1.36 25.781 6.113 1 90.81 104 ALA A CA 1
ATOM 808 C C . ALA A 1 104 ? 2.111 24.469 5.844 1 90.81 104 ALA A C 1
ATOM 810 O O . ALA A 1 104 ? 1.78 23.422 6.41 1 90.81 104 ALA A O 1
ATOM 811 N N . PRO A 1 105 ? 3.121 24.516 4.969 1 91.44 105 PRO A N 1
ATOM 812 C CA . PRO A 1 105 ? 3.924 23.312 4.734 1 91.44 105 PRO A CA 1
ATOM 813 C C . PRO A 1 105 ? 4.625 22.812 5.996 1 91.44 105 PRO A C 1
ATOM 815 O O . PRO A 1 105 ? 4.949 23.609 6.883 1 91.44 105 PRO A O 1
ATOM 818 N N . TYR A 1 106 ? 4.812 21.531 6.004 1 93.06 106 TYR A N 1
ATOM 819 C CA . TYR A 1 106 ? 5.535 20.891 7.094 1 93.06 106 TYR A CA 1
ATOM 820 C C . TYR A 1 106 ? 6.926 21.5 7.258 1 93.06 106 TYR A C 1
ATOM 822 O O . TYR A 1 106 ? 7.648 21.672 6.277 1 93.06 106 TYR A O 1
ATOM 830 N N . LYS A 1 107 ? 7.266 21.844 8.484 1 91.69 107 LYS A N 1
ATOM 831 C CA . LYS A 1 107 ? 8.609 22.25 8.883 1 91.69 107 LYS A CA 1
ATOM 832 C C . LYS A 1 107 ? 9.203 21.281 9.891 1 91.69 107 LYS A C 1
ATOM 834 O O . LYS A 1 107 ? 8.695 21.141 11.008 1 91.69 107 LYS A O 1
ATOM 839 N N . PRO A 1 108 ? 10.273 20.656 9.453 1 91.69 108 PRO A N 1
ATOM 840 C CA . PRO A 1 108 ? 10.875 19.703 10.383 1 91.69 108 PRO A CA 1
ATOM 841 C C . PRO A 1 108 ? 11.312 20.344 11.695 1 91.69 108 PRO A C 1
ATOM 843 O O . PRO A 1 108 ? 11.891 21.422 11.695 1 91.69 108 PRO A O 1
ATOM 846 N N . ASP A 1 109 ? 11.008 19.688 12.789 1 91.31 109 ASP A N 1
ATOM 847 C CA . ASP A 1 109 ? 11.43 20.156 14.102 1 91.31 109 ASP A CA 1
ATOM 848 C C . ASP A 1 109 ? 12.195 19.062 14.859 1 91.31 109 ASP A C 1
ATOM 850 O O . ASP A 1 109 ? 12.383 19.156 16.078 1 91.31 109 ASP A O 1
ATOM 854 N N . GLY A 1 110 ? 12.492 18.016 14.18 1 92.31 110 GLY A N 1
ATOM 855 C CA . GLY A 1 110 ? 13.281 16.938 14.758 1 92.31 110 GLY A CA 1
ATOM 856 C C . GLY A 1 110 ? 12.43 15.828 15.328 1 92.31 110 GLY A C 1
ATOM 857 O O . GLY A 1 110 ? 12.945 14.766 15.688 1 92.31 110 GLY A O 1
ATOM 858 N N . LEU A 1 111 ? 11.188 16.047 15.406 1 94.38 111 LEU A N 1
ATOM 859 C CA . LEU A 1 111 ? 10.273 15.055 15.961 1 94.38 111 LEU A CA 1
ATOM 860 C C . LEU A 1 111 ? 9.453 14.391 14.859 1 94.38 111 LEU A C 1
ATOM 862 O O . LEU A 1 111 ? 9.062 15.047 13.891 1 94.38 111 LEU A O 1
ATOM 866 N N . LEU A 1 112 ? 9.219 13.086 15.062 1 96.25 112 LEU A N 1
ATOM 867 C CA . LEU A 1 112 ? 8.328 12.383 14.148 1 96.25 112 LEU A CA 1
ATOM 868 C C . LEU A 1 112 ? 6.895 12.898 14.289 1 96.25 112 LEU A C 1
ATOM 870 O O . LEU A 1 112 ? 6.336 12.898 15.383 1 96.25 112 LEU A O 1
ATOM 874 N N . PRO A 1 113 ? 6.32 13.344 13.172 1 96.5 113 PRO A N 1
ATOM 875 C CA . PRO A 1 113 ? 4.926 13.789 13.258 1 96.5 113 PRO A CA 1
ATOM 876 C C . PRO A 1 113 ? 4.012 12.742 13.891 1 96.5 113 PRO A C 1
ATOM 878 O O . PRO A 1 113 ? 4.148 11.547 13.609 1 96.5 113 PRO A O 1
ATOM 881 N N . GLN A 1 114 ? 3.045 13.164 14.688 1 95.75 114 GLN A N 1
ATOM 882 C CA . GLN A 1 114 ? 2.127 12.273 15.391 1 95.75 114 GLN A CA 1
ATOM 883 C C . GLN A 1 114 ? 1.3 11.453 14.406 1 95.75 114 GLN A C 1
ATOM 885 O O . GLN A 1 114 ? 0.964 10.297 14.68 1 95.75 114 GLN A O 1
ATOM 890 N N . GLN A 1 115 ? 0.944 11.992 13.242 1 96.31 115 GLN A N 1
ATOM 891 C CA . GLN A 1 115 ? 0.112 11.273 12.281 1 96.31 115 GLN A CA 1
ATOM 892 C C . GLN A 1 115 ? 0.81 10.008 11.789 1 96.31 115 GLN A C 1
ATOM 894 O O . GLN A 1 115 ? 0.151 9.031 11.422 1 96.31 115 GLN A O 1
ATOM 899 N N . LEU A 1 116 ? 2.154 10.062 11.766 1 97.31 116 LEU A N 1
ATOM 900 C CA . LEU A 1 116 ? 2.91 8.875 11.391 1 97.31 116 LEU A CA 1
ATOM 901 C C . LEU A 1 116 ? 3.023 7.91 12.57 1 97.31 116 LEU A C 1
ATOM 903 O O . LEU A 1 116 ? 2.844 6.699 12.406 1 97.31 116 LEU A O 1
ATOM 907 N N . ARG A 1 117 ? 3.246 8.406 13.688 1 96.25 117 ARG A N 1
ATOM 908 C CA . ARG A 1 117 ? 3.508 7.605 14.875 1 96.25 117 ARG A CA 1
ATOM 909 C C . ARG A 1 117 ? 2.295 6.758 15.242 1 96.25 117 ARG A C 1
ATOM 911 O O . ARG A 1 117 ? 2.441 5.645 15.75 1 96.25 117 ARG A O 1
ATOM 918 N N . ARG A 1 118 ? 1.122 7.188 15.047 1 96.25 118 ARG A N 1
ATOM 919 C CA . ARG A 1 118 ? -0.068 6.523 15.562 1 96.25 118 ARG A CA 1
ATOM 920 C C . ARG A 1 118 ? -0.619 5.516 14.555 1 96.25 118 ARG A C 1
ATOM 922 O O . ARG A 1 118 ? -1.652 4.891 14.797 1 96.25 118 ARG A O 1
ATOM 929 N N . ARG A 1 119 ? -0.029 5.379 13.469 1 97.38 119 ARG A N 1
ATOM 930 C CA . ARG A 1 119 ? -0.594 4.543 12.414 1 97.38 119 ARG A CA 1
ATOM 931 C C . ARG A 1 119 ? 0.349 3.398 12.055 1 97.38 119 ARG A C 1
ATOM 933 O O . ARG A 1 119 ? 1.538 3.445 12.375 1 97.38 119 ARG A O 1
ATOM 940 N N . LEU A 1 120 ? -0.215 2.293 11.547 1 98.56 120 LEU A N 1
ATOM 941 C CA . LEU A 1 120 ? 0.549 1.223 10.914 1 98.56 120 LEU A CA 1
ATOM 942 C C . LEU A 1 120 ? 1.105 1.673 9.57 1 98.56 120 LEU A C 1
ATOM 944 O O . LEU A 1 120 ? 0.368 2.201 8.734 1 98.56 120 LEU A O 1
ATOM 948 N N . ILE A 1 121 ? 2.43 1.503 9.375 1 98.62 121 ILE A N 1
ATOM 949 C CA . ILE A 1 121 ? 3.107 2.125 8.242 1 98.62 121 ILE A CA 1
ATOM 950 C C . ILE A 1 121 ? 3.783 1.052 7.391 1 98.62 121 ILE A C 1
ATOM 952 O O . ILE A 1 121 ? 4.484 0.185 7.918 1 98.62 121 ILE A O 1
ATOM 956 N N . SER A 1 122 ? 3.529 1.048 6.086 1 98.69 122 SER A N 1
ATOM 957 C CA . SER A 1 122 ? 4.383 0.325 5.148 1 98.69 122 SER A CA 1
ATOM 958 C C . SER A 1 122 ? 5.652 1.111 4.836 1 98.69 122 SER A C 1
ATOM 960 O O . SER A 1 122 ? 5.586 2.279 4.449 1 98.69 122 SER A O 1
ATOM 962 N N . VAL A 1 123 ? 6.773 0.509 4.996 1 98.75 123 VAL A N 1
ATOM 963 C CA . VAL A 1 123 ? 8.086 1.092 4.754 1 98.75 123 VAL A CA 1
ATOM 964 C C . VAL A 1 123 ? 8.75 0.403 3.564 1 98.75 123 VAL A C 1
ATOM 966 O O . VAL A 1 123 ? 9.016 -0.802 3.602 1 98.75 123 VAL A O 1
ATOM 969 N N . ARG A 1 124 ? 9 1.17 2.518 1 98.38 124 ARG A N 1
ATOM 970 C CA . ARG A 1 124 ? 9.57 0.595 1.303 1 98.38 124 ARG A CA 1
ATOM 971 C C . ARG A 1 124 ? 10.828 1.343 0.878 1 98.38 124 ARG A C 1
ATOM 973 O O . ARG A 1 124 ? 10.766 2.525 0.536 1 98.38 124 ARG A O 1
ATOM 980 N N . CYS A 1 125 ? 11.883 0.678 0.929 1 98.69 125 CYS A N 1
ATOM 981 C CA . CYS A 1 125 ? 13.195 1.242 0.643 1 98.69 125 CYS A CA 1
ATOM 982 C C . CYS A 1 125 ? 13.625 0.934 -0.787 1 98.69 125 CYS A C 1
ATOM 984 O O . CYS A 1 125 ? 13.547 -0.214 -1.229 1 98.69 125 CYS A O 1
ATOM 986 N N . PHE A 1 126 ? 14.117 1.94 -1.487 1 97.94 126 PHE A N 1
ATOM 987 C CA . PHE A 1 126 ? 14.453 1.812 -2.9 1 97.94 126 PHE A CA 1
ATOM 988 C C . PHE A 1 126 ? 15.906 2.193 -3.15 1 97.94 126 PHE A C 1
ATOM 990 O O . PHE A 1 126 ? 16.484 2.98 -2.396 1 97.94 126 PHE A O 1
ATOM 997 N N . ASP A 1 127 ? 16.453 1.603 -4.188 1 97.75 127 ASP A N 1
ATOM 998 C CA . ASP A 1 127 ? 17.812 1.93 -4.594 1 97.75 127 ASP A CA 1
ATOM 999 C C . ASP A 1 127 ? 17.812 3.002 -5.68 1 97.75 127 ASP A C 1
ATOM 1001 O O . ASP A 1 127 ? 16.781 3.598 -5.98 1 97.75 127 ASP A O 1
ATOM 1005 N N . SER A 1 128 ? 19 3.26 -6.207 1 96.38 128 SER A N 1
ATOM 1006 C CA . SER A 1 128 ? 19.172 4.344 -7.168 1 96.38 128 SER A CA 1
ATOM 1007 C C . SER A 1 128 ? 18.484 4.031 -8.484 1 96.38 128 SER A C 1
ATOM 1009 O O . SER A 1 128 ? 18.219 4.93 -9.289 1 96.38 128 SER A O 1
ATOM 1011 N N . ALA A 1 129 ? 18.219 2.777 -8.766 1 94.5 129 ALA A N 1
ATOM 1012 C CA . ALA A 1 129 ? 17.469 2.371 -9.953 1 94.5 129 ALA A CA 1
ATOM 1013 C C . ALA A 1 129 ? 15.969 2.346 -9.68 1 94.5 129 ALA A C 1
ATOM 1015 O O . ALA A 1 129 ? 15.195 1.872 -10.508 1 94.5 129 ALA A O 1
ATOM 1016 N N . HIS A 1 130 ? 15.531 2.805 -8.453 1 95.75 130 HIS A N 1
ATOM 1017 C CA . HIS A 1 130 ? 14.141 2.889 -8.023 1 95.75 130 HIS A CA 1
ATOM 1018 C C . HIS A 1 130 ? 13.516 1.502 -7.922 1 95.75 130 HIS A C 1
ATOM 1020 O O . HIS A 1 130 ? 12.328 1.328 -8.219 1 95.75 130 HIS A O 1
ATOM 1026 N N . CYS A 1 131 ? 14.344 0.563 -7.57 1 95.5 131 CYS A N 1
ATOM 1027 C CA . CYS A 1 131 ? 13.859 -0.785 -7.309 1 95.5 131 CYS A CA 1
ATOM 1028 C C . CYS A 1 131 ? 13.859 -1.087 -5.816 1 95.5 131 CYS A C 1
ATOM 1030 O O . CYS A 1 131 ? 14.703 -0.57 -5.074 1 95.5 131 CYS A O 1
ATOM 1032 N N . LEU A 1 132 ? 13 -1.908 -5.445 1 97.12 132 LEU A N 1
ATOM 1033 C CA . LEU A 1 132 ? 12.805 -2.221 -4.035 1 97.12 132 LEU A CA 1
ATOM 1034 C C . LEU A 1 132 ? 14 -2.984 -3.475 1 97.12 132 LEU A C 1
ATOM 1036 O O . LEU A 1 132 ? 14.422 -3.994 -4.047 1 97.12 132 LEU A O 1
ATOM 1040 N N . VAL A 1 133 ? 14.5 -2.516 -2.35 1 97.25 133 VAL A N 1
ATOM 1041 C CA . VAL A 1 133 ? 15.625 -3.137 -1.657 1 97.25 133 VAL A CA 1
ATOM 1042 C C . VAL A 1 133 ? 15.125 -3.887 -0.426 1 97.25 133 VAL A C 1
ATOM 1044 O O . VAL A 1 133 ? 15.609 -4.977 -0.116 1 97.25 133 VAL A O 1
ATOM 1047 N N . SER A 1 134 ? 14.234 -3.299 0.233 1 97.81 134 SER A N 1
ATOM 1048 C CA . SER A 1 134 ? 13.625 -3.883 1.426 1 97.81 134 SER A CA 1
ATOM 1049 C C . SER A 1 134 ? 12.258 -3.275 1.706 1 97.81 134 SER A C 1
ATOM 1051 O O . SER A 1 134 ? 11.961 -2.17 1.248 1 97.81 134 SER A O 1
ATOM 1053 N N . ALA A 1 135 ? 11.492 -4.039 2.379 1 98.44 135 ALA A N 1
ATOM 1054 C CA . ALA A 1 135 ? 10.148 -3.59 2.736 1 98.44 135 ALA A CA 1
ATOM 1055 C C . ALA A 1 135 ? 9.695 -4.199 4.059 1 98.44 135 ALA A C 1
ATOM 1057 O O . ALA A 1 135 ? 10.055 -5.336 4.383 1 98.44 135 ALA A O 1
ATOM 1058 N N . ASP A 1 136 ? 8.898 -3.436 4.816 1 98.62 136 ASP A N 1
ATOM 1059 C CA . ASP A 1 136 ? 8.312 -3.898 6.07 1 98.62 136 ASP A CA 1
ATOM 1060 C C . ASP A 1 136 ? 7.023 -3.141 6.387 1 98.62 136 ASP A C 1
ATOM 1062 O O . ASP A 1 136 ? 6.68 -2.174 5.707 1 98.62 136 ASP A O 1
ATOM 1066 N N . VAL A 1 137 ? 6.273 -3.666 7.27 1 98.88 137 VAL A N 1
ATOM 1067 C CA . VAL A 1 137 ? 5.141 -2.984 7.879 1 98.88 137 VAL A CA 1
ATOM 1068 C C . VAL A 1 137 ? 5.355 -2.873 9.391 1 98.88 137 VAL A C 1
ATOM 1070 O O . VAL A 1 137 ? 5.578 -3.879 10.062 1 98.88 137 VAL A O 1
ATOM 1073 N N . VAL A 1 138 ? 5.254 -1.659 9.898 1 98.44 138 VAL A N 1
ATOM 1074 C CA . VAL A 1 138 ? 5.598 -1.464 11.305 1 98.44 138 VAL A CA 1
ATOM 1075 C C . VAL A 1 138 ? 4.625 -0.472 11.938 1 98.44 138 VAL A C 1
ATOM 1077 O O . VAL A 1 138 ? 4.062 0.381 11.25 1 98.44 138 VAL A O 1
ATOM 1080 N N . GLN A 1 139 ? 4.484 -0.61 13.258 1 97.88 139 GLN A N 1
ATOM 1081 C CA . GLN A 1 139 ? 3.822 0.458 13.992 1 97.88 139 GLN A CA 1
ATOM 1082 C C . GLN A 1 139 ? 4.66 1.733 13.992 1 97.88 139 GLN A C 1
ATOM 1084 O O . GLN A 1 139 ? 5.895 1.673 14.008 1 97.88 139 GLN A O 1
ATOM 1089 N N . GLY A 1 140 ? 3.998 2.875 13.984 1 97.12 140 GLY A N 1
ATOM 1090 C CA . GLY A 1 140 ? 4.668 4.164 13.875 1 97.12 140 GLY A CA 1
ATOM 1091 C C . GLY A 1 140 ? 5.754 4.355 14.922 1 97.12 140 GLY A C 1
ATOM 1092 O O . GLY A 1 140 ? 6.746 5.043 14.664 1 97.12 140 GLY A O 1
ATOM 1093 N N . ASP A 1 141 ? 5.613 3.705 16.062 1 95.06 141 ASP A N 1
ATOM 1094 C CA . ASP A 1 141 ? 6.594 3.877 17.141 1 95.06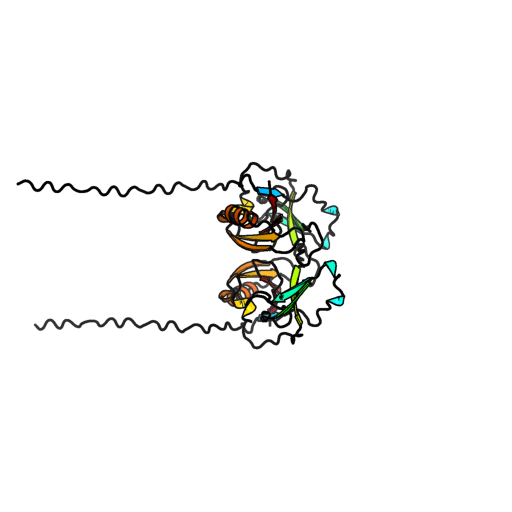 141 ASP A CA 1
ATOM 1095 C C . ASP A 1 141 ? 7.914 3.193 16.781 1 95.06 141 ASP A C 1
ATOM 1097 O O . ASP A 1 141 ? 8.953 3.488 17.375 1 95.06 141 ASP A O 1
ATOM 1101 N N . GLU A 1 142 ? 7.906 2.295 15.844 1 97 142 GLU A N 1
ATOM 1102 C CA . GLU A 1 142 ? 9.109 1.582 15.414 1 97 142 GLU A CA 1
ATOM 1103 C C . GLU A 1 142 ? 9.656 2.152 14.109 1 97 142 GLU A C 1
ATOM 1105 O O . GLU A 1 142 ? 10.695 1.71 13.617 1 97 142 GLU A O 1
ATOM 1110 N N . LEU A 1 143 ? 8.992 3.152 13.562 1 97.88 143 LEU A N 1
ATOM 1111 C CA . LEU A 1 143 ? 9.211 3.619 12.203 1 97.88 143 LEU A CA 1
ATOM 1112 C C . LEU A 1 143 ? 10.648 4.109 12.016 1 97.88 143 LEU A C 1
ATOM 1114 O O . LEU A 1 143 ? 11.328 3.703 11.078 1 97.88 143 LEU A O 1
ATOM 1118 N N . MET A 1 144 ? 11.117 4.93 12.898 1 97.06 144 MET A N 1
ATOM 1119 C CA . MET A 1 144 ? 12.438 5.535 12.703 1 97.06 144 MET A CA 1
ATOM 1120 C C . MET A 1 144 ? 13.539 4.508 12.891 1 97.06 144 MET A C 1
ATOM 1122 O O . MET A 1 144 ? 14.539 4.527 12.172 1 97.06 144 MET A O 1
ATOM 1126 N N . ARG A 1 145 ? 13.398 3.639 13.852 1 96.44 145 ARG A N 1
ATOM 1127 C CA . ARG A 1 145 ? 14.375 2.578 14.055 1 96.44 145 ARG A CA 1
ATOM 1128 C C . ARG A 1 145 ? 14.508 1.708 12.812 1 96.44 145 ARG A C 1
ATOM 1130 O O . ARG A 1 145 ? 15.617 1.446 12.344 1 96.44 145 ARG A O 1
ATOM 1137 N N . VAL A 1 146 ? 13.398 1.26 12.289 1 98 146 VAL A N 1
ATOM 1138 C CA . VAL A 1 146 ? 13.391 0.375 11.133 1 98 146 VAL A CA 1
ATOM 1139 C C . VAL A 1 146 ? 13.93 1.115 9.914 1 98 146 VAL A C 1
ATOM 1141 O O . VAL A 1 146 ? 14.719 0.562 9.141 1 98 146 VAL A O 1
ATOM 1144 N N . SER A 1 147 ? 13.523 2.373 9.734 1 98.19 147 SER A N 1
ATOM 1145 C CA . SER A 1 147 ? 13.992 3.166 8.602 1 98.19 147 SER A CA 1
ATOM 1146 C C . SER A 1 147 ? 15.5 3.359 8.648 1 98.19 147 SER A C 1
ATOM 1148 O O . SER A 1 147 ? 16.188 3.227 7.629 1 98.19 147 SER A O 1
ATOM 1150 N N . ALA A 1 148 ? 16 3.684 9.828 1 97.88 148 ALA A N 1
ATOM 1151 C CA . ALA A 1 148 ? 17.453 3.865 9.984 1 97.88 148 ALA A CA 1
ATOM 1152 C C . ALA A 1 148 ? 18.203 2.584 9.641 1 97.88 148 ALA A C 1
ATOM 1154 O O . ALA A 1 148 ? 19.219 2.621 8.953 1 97.88 148 ALA A O 1
ATOM 1155 N N . LYS A 1 149 ? 17.703 1.489 10.133 1 98.19 149 LYS A N 1
ATOM 1156 C CA . LYS A 1 149 ? 18.344 0.201 9.852 1 98.19 149 LYS A CA 1
ATOM 1157 C C . LYS A 1 149 ? 18.344 -0.091 8.352 1 98.19 149 LYS A C 1
ATOM 1159 O O . LYS A 1 149 ? 19.359 -0.541 7.812 1 98.19 149 LYS A O 1
ATOM 1164 N N . MET A 1 150 ? 17.234 0.149 7.68 1 98.31 150 MET A N 1
ATOM 1165 C CA . MET A 1 150 ? 17.156 -0.072 6.238 1 98.31 150 MET A CA 1
ATOM 1166 C C . MET A 1 150 ? 18.188 0.772 5.496 1 98.31 150 MET A C 1
ATOM 1168 O O . MET A 1 150 ? 18.797 0.304 4.539 1 98.31 150 MET A O 1
ATOM 1172 N N . MET A 1 151 ? 18.391 1.99 5.969 1 98.12 151 MET A N 1
ATOM 1173 C CA . MET A 1 151 ? 19.25 2.941 5.273 1 98.12 151 MET A CA 1
ATOM 1174 C C . MET A 1 151 ? 20.719 2.621 5.516 1 98.12 151 MET A C 1
ATOM 1176 O O . MET A 1 151 ? 21.609 3.225 4.898 1 98.12 151 MET A O 1
ATOM 1180 N N . GLU A 1 152 ? 21.016 1.647 6.391 1 97.31 152 GLU A N 1
ATOM 1181 C CA . GLU A 1 152 ? 22.391 1.175 6.551 1 97.31 152 GLU A CA 1
ATOM 1182 C C . GLU A 1 152 ? 22.844 0.392 5.328 1 97.31 152 GLU A C 1
ATOM 1184 O O . GLU A 1 152 ? 24.047 0.221 5.109 1 97.31 152 GLU A O 1
ATOM 1189 N N . ASN A 1 153 ? 21.875 -0.205 4.633 1 97.44 153 ASN A N 1
ATOM 1190 C CA . ASN A 1 153 ? 22.219 -0.842 3.363 1 97.44 153 ASN A CA 1
ATOM 1191 C C . ASN A 1 153 ? 22.766 0.166 2.357 1 97.44 153 ASN A C 1
ATOM 1193 O O . ASN A 1 153 ? 22.109 1.16 2.047 1 97.44 153 ASN A O 1
ATOM 1197 N N . GLU A 1 154 ? 23.875 -0.083 1.819 1 97 154 GLU A N 1
ATOM 1198 C CA . GLU A 1 154 ? 24.547 0.853 0.924 1 97 154 GLU A CA 1
ATOM 1199 C C . GLU A 1 154 ? 23.766 1.049 -0.366 1 97 154 GLU A C 1
ATOM 1201 O O . GLU A 1 154 ? 23.875 2.088 -1.021 1 97 154 GLU A O 1
ATOM 1206 N N . LYS A 1 155 ? 22.984 0.096 -0.677 1 97.75 155 LYS A N 1
ATOM 1207 C CA . LYS A 1 155 ? 22.203 0.191 -1.909 1 97.75 155 LYS A CA 1
ATOM 1208 C C . LYS A 1 155 ? 20.953 1.046 -1.708 1 97.75 155 LYS A C 1
ATOM 1210 O O . LYS A 1 155 ? 20.312 1.462 -2.678 1 97.75 155 LYS A O 1
ATOM 1215 N N . ALA A 1 156 ? 20.594 1.28 -0.448 1 98.25 156 ALA A N 1
ATOM 1216 C CA . ALA A 1 156 ? 19.391 2.051 -0.145 1 98.25 156 ALA A CA 1
ATOM 1217 C C . ALA A 1 156 ? 19.594 3.523 -0.491 1 98.25 156 ALA A C 1
ATOM 1219 O O . ALA A 1 156 ? 20.594 4.133 -0.111 1 98.25 156 ALA A O 1
ATOM 1220 N N . GLU A 1 157 ? 18.625 4.121 -1.205 1 97.62 157 GLU A N 1
ATOM 1221 C CA . GLU A 1 157 ? 18.703 5.535 -1.568 1 97.62 157 GLU A CA 1
ATOM 1222 C C . GLU A 1 157 ? 17.625 6.348 -0.858 1 97.62 157 GLU A C 1
ATOM 1224 O O . GLU A 1 157 ? 17.891 7.438 -0.35 1 97.62 157 GLU A O 1
ATOM 1229 N N . TYR A 1 158 ? 16.375 5.891 -0.839 1 97.56 158 TYR A N 1
ATOM 1230 C CA . TYR A 1 158 ? 15.289 6.582 -0.159 1 97.56 158 TYR A CA 1
ATOM 1231 C C . TYR A 1 158 ? 14.188 5.602 0.244 1 97.56 158 TYR A C 1
ATOM 1233 O O . TYR A 1 158 ? 14.203 4.441 -0.169 1 97.56 158 TYR A O 1
ATOM 1241 N N . ILE A 1 159 ? 13.328 6.047 1.1 1 98 159 ILE A N 1
ATOM 1242 C CA . ILE A 1 159 ? 12.211 5.246 1.587 1 98 159 ILE A CA 1
ATOM 1243 C C . ILE A 1 159 ? 10.891 5.961 1.299 1 98 159 ILE A C 1
ATOM 1245 O O . ILE A 1 159 ? 10.781 7.172 1.504 1 98 159 ILE A O 1
ATOM 1249 N N . HIS A 1 160 ? 9.945 5.266 0.736 1 97.38 160 HIS A N 1
ATOM 1250 C CA . HIS A 1 160 ? 8.562 5.734 0.722 1 97.38 160 HIS A CA 1
ATOM 1251 C C . HIS A 1 160 ? 7.758 5.113 1.86 1 97.38 160 HIS A C 1
ATOM 1253 O O . HIS A 1 160 ? 7.797 3.898 2.064 1 97.38 160 HIS A O 1
ATOM 1259 N N . LEU A 1 161 ? 7.082 5.965 2.588 1 98 161 LEU A N 1
ATOM 1260 C CA . LEU A 1 161 ? 6.137 5.523 3.607 1 98 161 LEU A CA 1
ATOM 1261 C C . LEU A 1 161 ? 4.703 5.609 3.094 1 98 161 LEU A C 1
ATOM 1263 O O . LEU A 1 161 ? 4.336 6.582 2.426 1 98 161 LEU A O 1
ATOM 1267 N N . HIS A 1 162 ? 3.938 4.629 3.352 1 97.75 162 HIS A N 1
ATOM 1268 C CA . HIS A 1 162 ? 2.502 4.613 3.09 1 97.75 162 HIS A CA 1
ATOM 1269 C C . HIS A 1 162 ? 1.72 4.223 4.34 1 97.75 162 HIS A C 1
ATOM 1271 O O . HIS A 1 162 ? 2.18 3.398 5.133 1 97.75 162 HIS A O 1
ATOM 1277 N N . TYR A 1 163 ? 0.58 4.84 4.551 1 98 163 TYR A N 1
ATOM 1278 C CA . TYR A 1 163 ? -0.314 4.281 5.559 1 98 163 TYR A CA 1
ATOM 1279 C C . TYR A 1 163 ? -0.82 2.908 5.137 1 98 163 TYR A C 1
ATOM 1281 O O . TYR A 1 163 ? -1.542 2.781 4.145 1 98 163 TYR A O 1
ATOM 1289 N N . ALA A 1 164 ? -0.494 1.911 5.906 1 98.44 164 ALA A N 1
ATOM 1290 C CA . ALA A 1 164 ? -0.535 0.522 5.453 1 98.44 164 ALA A CA 1
ATOM 1291 C C . ALA A 1 164 ? -1.966 0.085 5.156 1 98.44 164 ALA A C 1
ATOM 1293 O O . ALA A 1 164 ? -2.201 -0.711 4.242 1 98.44 164 ALA A O 1
ATOM 1294 N N . ARG A 1 165 ? -2.895 0.593 5.918 1 98.25 165 ARG A N 1
ATOM 1295 C CA . ARG A 1 165 ? -4.266 0.121 5.758 1 98.25 165 ARG A CA 1
ATOM 1296 C C . ARG A 1 165 ? -4.934 0.776 4.551 1 98.25 165 ARG A C 1
ATOM 1298 O O . ARG A 1 165 ? -5.082 0.147 3.502 1 98.25 165 ARG A O 1
ATOM 1305 N N . PRO A 1 166 ? -5.086 2.133 4.438 1 97.38 166 PRO A N 1
ATOM 1306 C CA . PRO A 1 166 ? -5.785 2.689 3.275 1 97.38 166 PRO A CA 1
ATOM 1307 C C . PRO A 1 166 ? -4.891 2.807 2.047 1 97.38 166 PRO A C 1
ATOM 1309 O O . PRO A 1 166 ? -5.387 2.963 0.928 1 97.38 166 PRO A O 1
ATOM 1312 N N . GLY A 1 167 ? -3.6 2.879 2.24 1 96.75 167 GLY A N 1
ATOM 1313 C CA . GLY A 1 167 ? -2.691 2.838 1.105 1 96.75 167 GLY A CA 1
ATOM 1314 C C . GLY A 1 167 ? -2.199 4.211 0.687 1 96.75 167 GLY A C 1
ATOM 1315 O O . GLY A 1 167 ? -1.427 4.336 -0.266 1 96.75 167 GLY A O 1
ATOM 1316 N N . CYS A 1 168 ? -2.529 5.27 1.379 1 96.38 168 CYS A N 1
ATOM 1317 C CA . CYS A 1 168 ? -2.09 6.617 1.026 1 96.38 168 CYS A CA 1
ATOM 1318 C C . CYS A 1 168 ? -0.577 6.746 1.153 1 96.38 168 CYS A C 1
ATOM 1320 O O . CYS A 1 168 ? 0.02 6.219 2.094 1 96.38 168 CYS A O 1
ATOM 1322 N N . PHE A 1 169 ? -0.003 7.5 0.249 1 95.5 169 PHE A N 1
ATOM 1323 C CA . PHE A 1 169 ? 1.368 7.949 0.462 1 95.5 169 PHE A CA 1
ATOM 1324 C C . PHE A 1 169 ? 1.456 8.867 1.677 1 95.5 169 PHE A C 1
ATOM 1326 O O . PHE A 1 169 ? 0.603 9.734 1.868 1 95.5 169 PHE A O 1
ATOM 1333 N N . ALA A 1 170 ? 2.479 8.664 2.453 1 96.5 170 ALA A N 1
ATOM 1334 C CA . ALA A 1 170 ? 2.617 9.469 3.664 1 96.5 170 ALA A CA 1
ATOM 1335 C C . ALA A 1 170 ? 3.752 10.477 3.525 1 96.5 170 ALA A C 1
ATOM 1337 O O . ALA A 1 170 ? 3.518 11.688 3.531 1 96.5 170 ALA A O 1
ATOM 1338 N N . VAL A 1 171 ? 4.949 9.93 3.377 1 96.06 171 VAL A N 1
ATOM 1339 C CA . VAL A 1 171 ? 6.121 10.797 3.268 1 96.06 171 VAL A CA 1
ATOM 1340 C C . VAL A 1 171 ? 7.297 10.008 2.699 1 96.06 171 VAL A C 1
ATOM 1342 O O . VAL A 1 171 ? 7.285 8.773 2.713 1 96.06 171 VAL A O 1
ATOM 1345 N N . ARG A 1 172 ? 8.227 10.742 2.166 1 95.88 172 ARG A N 1
ATOM 1346 C CA . ARG A 1 172 ? 9.492 10.133 1.775 1 95.88 172 ARG A CA 1
ATOM 1347 C C . ARG A 1 172 ? 10.57 10.383 2.828 1 95.88 172 ARG A C 1
ATOM 1349 O O . ARG A 1 172 ? 10.594 11.445 3.453 1 95.88 172 ARG A O 1
ATOM 1356 N N . ILE A 1 173 ? 11.422 9.445 3.025 1 97.12 173 ILE A N 1
ATOM 1357 C CA . ILE A 1 173 ? 12.602 9.594 3.873 1 97.12 173 ILE A CA 1
ATOM 1358 C C . ILE A 1 173 ? 13.859 9.562 3.014 1 97.12 173 ILE A C 1
ATOM 1360 O O . ILE A 1 173 ? 14.039 8.656 2.189 1 97.12 173 ILE A O 1
ATOM 1364 N N . ASP A 1 174 ? 14.664 10.539 3.217 1 96.38 174 ASP A N 1
ATOM 1365 C CA . ASP A 1 174 ? 15.984 10.602 2.604 1 96.38 174 ASP A CA 1
ATOM 1366 C C . ASP A 1 174 ? 17.078 10.539 3.662 1 96.38 174 ASP A C 1
ATOM 1368 O O . ASP A 1 174 ? 16.812 10.672 4.855 1 96.38 174 ASP A O 1
ATOM 1372 N N . ARG A 1 175 ? 18.266 10.258 3.131 1 95.56 175 ARG A N 1
ATOM 1373 C CA . ARG A 1 175 ? 19.406 10.516 3.988 1 95.56 175 ARG A CA 1
ATOM 1374 C C . ARG A 1 175 ? 19.562 12.008 4.277 1 95.56 175 ARG A C 1
ATOM 1376 O O . ARG A 1 175 ? 19.266 12.844 3.422 1 95.56 175 ARG A O 1
ATOM 1383 N N . ALA A 1 176 ? 19.938 12.32 5.52 1 91.12 176 ALA A N 1
ATOM 1384 C CA . ALA A 1 176 ? 20.109 13.719 5.895 1 91.12 176 ALA A CA 1
ATOM 1385 C C . ALA A 1 176 ? 21.328 14.328 5.203 1 91.12 176 ALA A C 1
ATOM 1387 O O . ALA A 1 176 ? 22.297 13.633 4.918 1 91.12 176 ALA A O 1
ATOM 1388 N N . MET B 1 1 ? -16.25 -45.094 59.844 1 28.95 1 MET B N 1
ATOM 1389 C CA . MET B 1 1 ? -16.734 -44.125 58.844 1 28.95 1 MET B CA 1
ATOM 1390 C C . MET B 1 1 ? -15.664 -43.812 57.812 1 28.95 1 MET B C 1
ATOM 1392 O O . MET B 1 1 ? -14.609 -43.281 58.156 1 28.95 1 MET B O 1
ATOM 1396 N N . SER B 1 2 ? -15.578 -44.719 56.812 1 28.78 2 SER B N 1
ATOM 1397 C CA . SER B 1 2 ? -14.625 -44.906 55.719 1 28.78 2 SER B CA 1
ATOM 1398 C C . SER B 1 2 ? -14.594 -43.688 54.812 1 28.78 2 SER B C 1
ATOM 1400 O O . SER B 1 2 ? -15.641 -43.188 54.375 1 28.78 2 SER B O 1
ATOM 1402 N N . ILE B 1 3 ? -13.578 -42.875 55.031 1 31.48 3 ILE B N 1
ATOM 1403 C CA . ILE B 1 3 ? -13.25 -41.625 54.344 1 31.48 3 ILE B CA 1
ATOM 1404 C C . ILE B 1 3 ? -13.023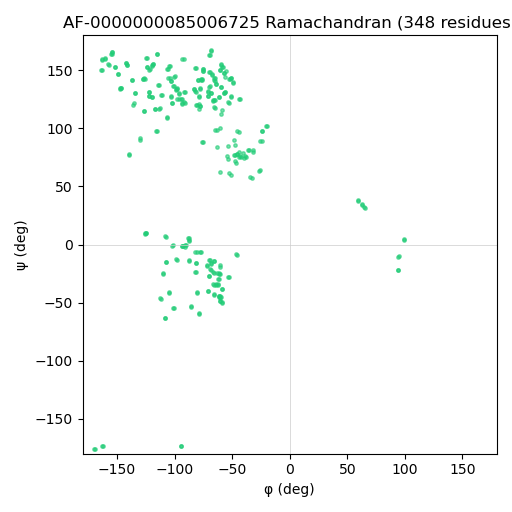 -41.875 52.875 1 31.48 3 ILE B C 1
ATOM 1406 O O . ILE B 1 3 ? -12.039 -42.5 52.469 1 31.48 3 ILE B O 1
ATOM 1410 N N . ASN B 1 4 ? -14.094 -42.375 52.125 1 27.72 4 ASN B N 1
ATOM 1411 C CA . ASN B 1 4 ? -13.977 -42.594 50.688 1 27.72 4 ASN B CA 1
ATOM 1412 C C . ASN B 1 4 ? -13.516 -41.344 49.938 1 27.72 4 ASN B C 1
ATOM 1414 O O . ASN B 1 4 ? -14.234 -40.344 49.906 1 27.72 4 ASN B O 1
ATOM 1418 N N . ASN B 1 5 ? -12.227 -41.031 50.031 1 27.7 5 ASN B N 1
ATOM 1419 C CA . ASN B 1 5 ? -11.555 -40 49.281 1 27.7 5 ASN B CA 1
ATOM 1420 C C . ASN B 1 5 ? -11.789 -40.156 47.781 1 27.7 5 ASN B C 1
ATOM 1422 O O . ASN B 1 5 ? -11.227 -41.062 47.156 1 27.7 5 ASN B O 1
ATOM 1426 N N . SER B 1 6 ? -13.102 -40.062 47.312 1 28.7 6 SER B N 1
ATOM 1427 C CA . SER B 1 6 ? -13.344 -40.062 45.875 1 28.7 6 SER B CA 1
ATOM 1428 C C . SER B 1 6 ? -12.438 -39.094 45.125 1 28.7 6 SER B C 1
ATOM 1430 O O . SER B 1 6 ? -12.43 -37.906 45.438 1 28.7 6 SER B O 1
ATOM 1432 N N . ASN B 1 7 ? -11.242 -39.562 44.781 1 26.56 7 ASN B N 1
ATOM 1433 C CA . ASN B 1 7 ? -10.328 -38.906 43.875 1 26.56 7 ASN B CA 1
ATOM 1434 C C . ASN B 1 7 ? -11.047 -38.406 42.594 1 26.56 7 ASN B C 1
ATOM 1436 O O . ASN B 1 7 ? -11.531 -39.188 41.812 1 26.56 7 ASN B O 1
ATOM 1440 N N . LYS B 1 8 ? -11.781 -37.25 42.719 1 28.3 8 LYS B N 1
ATOM 1441 C CA . LYS B 1 8 ? -12.312 -36.594 41.5 1 28.3 8 LYS B CA 1
ATOM 1442 C C . LYS B 1 8 ? -11.258 -36.5 40.406 1 28.3 8 LYS B C 1
ATOM 1444 O O . LYS B 1 8 ? -10.266 -35.781 40.562 1 28.3 8 LYS B O 1
ATOM 1449 N N . ARG B 1 9 ? -10.992 -37.594 39.688 1 24.91 9 ARG B N 1
ATOM 1450 C CA . ARG B 1 9 ? -10.234 -37.562 38.438 1 24.91 9 ARG B CA 1
ATOM 1451 C C . ARG B 1 9 ? -10.75 -36.438 37.5 1 24.91 9 ARG B C 1
ATOM 1453 O O . ARG B 1 9 ? -11.898 -36.469 37.062 1 24.91 9 ARG B O 1
ATOM 1460 N N . THR B 1 10 ? -10.477 -35.188 37.844 1 27.89 10 THR B N 1
ATOM 1461 C CA . THR B 1 10 ? -10.742 -34.156 36.875 1 27.89 10 THR B CA 1
ATOM 1462 C C . THR B 1 10 ? -10.164 -34.531 35.5 1 27.89 10 THR B C 1
ATOM 1464 O O . THR B 1 10 ? -8.953 -34.719 35.375 1 27.89 10 THR B O 1
ATOM 1467 N N . GLY B 1 11 ? -10.797 -35.406 34.75 1 25.7 11 GLY B N 1
ATOM 1468 C CA . GLY B 1 11 ? -10.445 -35.594 33.375 1 25.7 11 GLY B CA 1
ATOM 1469 C C . GLY B 1 11 ? -10.141 -34.312 32.625 1 25.7 11 GLY B C 1
ATOM 1470 O O . GLY B 1 11 ? -11.016 -33.469 32.469 1 25.7 11 GLY B O 1
ATOM 1471 N N . LEU B 1 12 ? -8.969 -33.75 32.781 1 27.33 12 LEU B N 1
ATOM 1472 C CA . LEU B 1 12 ? -8.5 -32.719 31.844 1 27.33 12 LEU B CA 1
ATOM 1473 C C . LEU B 1 12 ? -8.82 -33.125 30.406 1 27.33 12 LEU B C 1
ATOM 1475 O O . LEU B 1 12 ? -8.297 -34.125 29.906 1 27.33 12 LEU B O 1
ATOM 1479 N N . ILE B 1 13 ? -10.008 -33.031 29.953 1 26.58 13 ILE B N 1
ATOM 1480 C CA . ILE B 1 13 ? -10.297 -33.219 28.531 1 26.58 13 ILE B CA 1
ATOM 1481 C C . ILE B 1 13 ? -9.289 -32.438 27.688 1 26.58 13 ILE B C 1
ATOM 1483 O O . ILE B 1 13 ? -9.117 -31.25 27.875 1 26.58 13 ILE B O 1
ATOM 1487 N N . ALA B 1 14 ? -8.266 -33.125 27.219 1 26.59 14 ALA B N 1
ATOM 1488 C CA . ALA B 1 14 ? -7.449 -32.625 26.125 1 26.59 14 ALA B CA 1
ATOM 1489 C C . ALA B 1 14 ? -8.312 -31.922 25.078 1 26.59 14 ALA B C 1
ATOM 1491 O O . ALA B 1 14 ? -9.172 -32.531 24.469 1 26.59 14 ALA B O 1
ATOM 1492 N N . GLN B 1 15 ? -8.758 -30.75 25.328 1 28.42 15 GLN B N 1
ATOM 1493 C CA . GLN B 1 15 ? -9.312 -30.016 24.188 1 28.42 15 GLN B CA 1
ATOM 1494 C C . GLN B 1 15 ? -8.531 -30.312 22.906 1 28.42 15 GLN B C 1
ATOM 1496 O O . GLN B 1 15 ? -7.324 -30.078 22.844 1 28.42 15 GLN B O 1
ATOM 1501 N N . THR B 1 16 ? -8.781 -31.391 22.234 1 28.91 16 THR B N 1
ATOM 1502 C CA . THR B 1 16 ? -8.297 -31.641 20.875 1 28.91 16 THR B CA 1
ATOM 1503 C C . THR B 1 16 ? -8.18 -30.344 20.094 1 28.91 16 THR B C 1
ATOM 1505 O O . THR B 1 16 ? -9.156 -29.594 19.984 1 28.91 16 THR B O 1
ATOM 1508 N N . TYR B 1 17 ? -7.184 -29.609 20.266 1 32.03 17 TYR B N 1
ATOM 1509 C CA . TYR B 1 17 ? -6.781 -28.625 19.281 1 32.03 17 TYR B CA 1
ATOM 1510 C C . TYR B 1 17 ? -7.055 -29.141 17.859 1 32.03 17 TYR B C 1
ATOM 1512 O O . TYR B 1 17 ? -6.383 -30.047 17.391 1 32.03 17 TYR B O 1
ATOM 1520 N N . TRP B 1 18 ? -8.312 -29.484 17.516 1 32.59 18 TRP B N 1
ATOM 1521 C CA . TRP B 1 18 ? -8.609 -29.766 16.125 1 32.59 18 TRP B CA 1
ATOM 1522 C C . TRP B 1 18 ? -7.637 -29.031 15.203 1 32.59 18 TRP B C 1
ATOM 1524 O O . TRP B 1 18 ? -7.414 -27.828 15.359 1 32.59 18 TRP B O 1
ATOM 1534 N N . GLY B 1 19 ? -6.535 -29.484 14.812 1 35.88 19 GLY B N 1
ATOM 1535 C CA . GLY B 1 19 ? -5.551 -29.094 13.82 1 35.88 19 GLY B CA 1
ATOM 1536 C C . GLY B 1 19 ? -6.148 -28.312 12.672 1 35.88 19 GLY B C 1
ATOM 1537 O O . GLY B 1 19 ? -6.938 -28.844 11.891 1 35.88 19 GLY B O 1
ATOM 1538 N N . GLN B 1 20 ? -6.73 -27.094 12.906 1 39.47 20 GLN B N 1
ATOM 1539 C CA . GLN B 1 20 ? -7.273 -26.234 11.867 1 39.47 20 GLN B CA 1
ATOM 1540 C C . GLN B 1 20 ? -6.641 -26.516 10.508 1 39.47 20 GLN B C 1
ATOM 1542 O O . GLN B 1 20 ? -5.426 -26.703 10.414 1 39.47 20 GLN B O 1
ATOM 1547 N N . ASP B 1 21 ? -7.203 -27.266 9.625 1 48.44 21 ASP B N 1
ATOM 1548 C CA . ASP B 1 21 ? -6.824 -27.438 8.227 1 48.44 21 ASP B CA 1
ATOM 1549 C C . ASP B 1 21 ? -5.965 -26.281 7.734 1 48.44 21 ASP B C 1
ATOM 1551 O O . ASP B 1 21 ? -6.383 -25.125 7.805 1 48.44 21 ASP B O 1
ATOM 1555 N N . PRO B 1 22 ? -4.629 -26.469 7.633 1 59.84 22 PRO B N 1
ATOM 1556 C CA . PRO B 1 22 ? -3.727 -25.422 7.137 1 59.84 22 PRO B CA 1
ATOM 1557 C C . PRO B 1 22 ? -4.246 -24.75 5.867 1 59.84 22 PRO B C 1
ATOM 1559 O O . PRO B 1 22 ? -3.746 -23.703 5.477 1 59.84 22 PRO B O 1
ATOM 1562 N N . ARG B 1 23 ? -5.305 -25.359 5.336 1 69.12 23 ARG B N 1
ATOM 1563 C CA . ARG B 1 23 ? -5.926 -24.781 4.152 1 69.12 23 ARG B CA 1
ATOM 1564 C C . ARG B 1 23 ? -7.113 -23.906 4.535 1 69.12 23 ARG B C 1
ATOM 1566 O O . ARG B 1 23 ? -7.852 -24.219 5.469 1 69.12 23 ARG B O 1
ATOM 1573 N N . GLN B 1 24 ? -7.086 -22.766 4.113 1 83.5 24 GLN B N 1
ATOM 1574 C CA . GLN B 1 24 ? -8.211 -21.859 4.289 1 83.5 24 GLN B CA 1
ATOM 1575 C C . GLN B 1 24 ? -9.164 -21.922 3.1 1 83.5 24 GLN B C 1
ATOM 1577 O O . GLN B 1 24 ? -8.75 -21.75 1.952 1 83.5 24 GLN B O 1
ATOM 1582 N N . ASN B 1 25 ? -10.43 -22.25 3.406 1 90.88 25 ASN B N 1
ATOM 1583 C CA . ASN B 1 25 ? -11.453 -22.234 2.369 1 90.88 25 ASN B CA 1
ATOM 1584 C C . ASN B 1 25 ? -11.883 -20.812 2.035 1 90.88 25 ASN B C 1
ATOM 1586 O O . ASN B 1 25 ? -11.961 -19.953 2.922 1 90.88 25 ASN B O 1
ATOM 1590 N N . ILE B 1 26 ? -12.133 -20.578 0.783 1 94 26 ILE B N 1
ATOM 1591 C CA . ILE B 1 26 ? -12.805 -19.344 0.387 1 94 26 ILE B CA 1
ATOM 1592 C C . ILE B 1 26 ? -14.297 -19.453 0.654 1 94 26 ILE B C 1
ATOM 1594 O O . ILE B 1 26 ? -14.953 -20.375 0.167 1 94 26 ILE B O 1
ATOM 1598 N N . PRO B 1 27 ? -14.867 -18.609 1.498 1 94.44 27 PRO B N 1
ATOM 1599 C CA . PRO B 1 27 ? -16.328 -18.656 1.689 1 94.44 27 PRO B CA 1
ATOM 1600 C C . PRO B 1 27 ? -17.094 -18.609 0.373 1 94.44 27 PRO B C 1
ATOM 1602 O O . PRO B 1 27 ? -16.688 -17.906 -0.561 1 94.44 27 PRO B O 1
ATOM 1605 N N . PRO B 1 28 ? -18.172 -19.312 0.266 1 93.69 28 PRO B N 1
ATOM 1606 C CA . PRO B 1 28 ? -18.938 -19.359 -0.986 1 93.69 28 PRO B CA 1
ATOM 1607 C C . PRO B 1 28 ? -19.453 -18 -1.414 1 93.69 28 PRO B C 1
ATOM 1609 O O . PRO B 1 28 ? -19.844 -17.812 -2.572 1 93.69 28 PRO B O 1
ATOM 1612 N N . THR B 1 29 ? -19.5 -17.016 -0.513 1 94.69 29 THR B N 1
ATOM 1613 C CA . THR B 1 29 ? -20.016 -15.688 -0.807 1 94.69 29 THR B CA 1
ATOM 1614 C C . THR B 1 29 ? -18.953 -14.828 -1.479 1 94.69 29 THR B C 1
ATOM 1616 O O . THR B 1 29 ? -19.234 -13.719 -1.925 1 94.69 29 THR B O 1
ATOM 1619 N N . LEU B 1 30 ? -17.734 -15.344 -1.572 1 96.62 30 LEU B N 1
ATOM 1620 C CA . LEU B 1 30 ? -16.625 -14.57 -2.123 1 96.62 30 LEU B CA 1
ATOM 1621 C C . LEU B 1 30 ? -16.016 -15.281 -3.328 1 96.62 30 LEU B C 1
ATOM 1623 O O . LEU B 1 30 ? -16.047 -16.516 -3.41 1 96.62 30 LEU B O 1
ATOM 1627 N N . LYS B 1 31 ? -15.477 -14.508 -4.23 1 95.56 31 LYS B N 1
ATOM 1628 C CA . LYS B 1 31 ? -14.75 -14.992 -5.398 1 95.56 31 LYS B CA 1
ATOM 1629 C C . LYS B 1 31 ? -13.453 -14.211 -5.602 1 95.56 31 LYS B C 1
ATOM 1631 O O . LYS B 1 31 ? -13.445 -12.984 -5.535 1 95.56 31 LYS B O 1
ATOM 1636 N N . LEU B 1 32 ? -12.367 -14.93 -5.777 1 95.12 32 LEU B N 1
ATOM 1637 C CA . LEU B 1 32 ? -11.102 -14.297 -6.125 1 95.12 32 LEU B CA 1
ATOM 1638 C C . LEU B 1 32 ? -11.016 -14.055 -7.629 1 95.12 32 LEU B C 1
ATOM 1640 O O . LEU B 1 32 ? -11.344 -14.938 -8.43 1 95.12 32 LEU B O 1
ATOM 1644 N N . ARG B 1 33 ? -10.594 -12.852 -7.98 1 91.25 33 ARG B N 1
ATOM 1645 C CA . ARG B 1 33 ? -10.352 -12.5 -9.375 1 91.25 33 ARG B CA 1
ATOM 1646 C C . ARG B 1 33 ? -8.883 -12.195 -9.617 1 91.25 33 ARG B C 1
ATOM 1648 O O . ARG B 1 33 ? -8.406 -11.094 -9.32 1 91.25 33 ARG B O 1
ATOM 1655 N N . ALA B 1 34 ? -8.219 -13.188 -10.109 1 87.38 34 ALA B N 1
ATOM 1656 C CA . ALA B 1 34 ? -6.824 -12.977 -10.5 1 87.38 34 ALA B CA 1
ATOM 1657 C C . ALA B 1 34 ? -6.727 -12.062 -11.711 1 87.38 34 ALA B C 1
ATOM 1659 O O . ALA B 1 34 ? -7.746 -11.633 -12.258 1 87.38 34 ALA B O 1
ATOM 1660 N N . LEU B 1 35 ? -5.449 -11.57 -11.992 1 71.5 35 LEU B N 1
ATOM 1661 C CA . LEU B 1 35 ? -5.176 -10.758 -13.172 1 71.5 35 LEU B CA 1
ATOM 1662 C C . LEU B 1 35 ? -5.859 -11.344 -14.406 1 71.5 35 LEU B C 1
ATOM 1664 O O . LEU B 1 35 ? -5.84 -12.562 -14.609 1 71.5 35 LEU B O 1
ATOM 1668 N N . PRO B 1 36 ? -6.598 -10.531 -15.008 1 66.38 36 PRO B N 1
ATOM 1669 C CA . PRO B 1 36 ? -7.188 -11.062 -16.234 1 66.38 36 PRO B CA 1
ATOM 1670 C C . PRO B 1 36 ? -6.137 -11.508 -17.25 1 66.38 36 PRO B C 1
ATOM 1672 O O . PRO B 1 36 ? -5.051 -10.93 -17.312 1 66.38 36 PRO B O 1
ATOM 1675 N N . THR B 1 37 ? -6.102 -12.758 -17.531 1 60.88 37 THR B N 1
ATOM 1676 C CA . THR B 1 37 ? -5.289 -13.227 -18.641 1 60.88 37 THR B CA 1
ATOM 1677 C C . THR B 1 37 ? -5.672 -12.508 -19.938 1 60.88 37 THR B C 1
ATOM 1679 O O . THR B 1 37 ? -6.855 -12.32 -20.219 1 60.88 37 THR B O 1
ATOM 1682 N N . PRO B 1 38 ? -4.883 -12.195 -21.031 1 63.66 38 PRO B N 1
ATOM 1683 C CA . PRO B 1 38 ? -3.43 -12.094 -21.188 1 63.66 38 PRO B CA 1
ATOM 1684 C C . PRO B 1 38 ? -2.867 -10.781 -20.641 1 63.66 38 PRO B C 1
ATOM 1686 O O . PRO B 1 38 ? -3.471 -9.719 -20.844 1 63.66 38 PRO B O 1
ATOM 1689 N N . PHE B 1 39 ? -2.072 -10.852 -19.688 1 65.94 39 PHE B N 1
ATOM 1690 C CA . PHE B 1 39 ? -1.254 -9.695 -19.344 1 65.94 39 PHE B CA 1
ATOM 1691 C C . PHE B 1 39 ? -0.301 -9.336 -20.469 1 65.94 39 PHE B C 1
ATOM 1693 O O . PHE B 1 39 ? 0.583 -10.125 -20.812 1 65.94 39 PHE B O 1
ATOM 1700 N N . ALA B 1 40 ? -0.76 -8.32 -21.234 1 66.69 40 ALA B N 1
ATOM 1701 C CA . ALA B 1 40 ? 0.022 -7.938 -22.406 1 66.69 40 ALA B CA 1
ATOM 1702 C C . ALA B 1 40 ? 1.261 -7.145 -22.016 1 66.69 40 ALA B C 1
ATOM 1704 O O . ALA B 1 40 ? 1.246 -5.91 -22.016 1 66.69 40 ALA B O 1
ATOM 1705 N N . VAL B 1 41 ? 2.246 -7.793 -21.766 1 66.56 41 VAL B N 1
ATOM 1706 C CA . VAL B 1 41 ? 3.52 -7.211 -21.359 1 66.56 41 VAL B CA 1
ATOM 1707 C C . VAL B 1 41 ? 4.059 -6.312 -22.469 1 66.56 41 VAL B C 1
ATOM 1709 O O . VAL B 1 41 ? 4.754 -5.328 -22.203 1 66.56 41 VAL B O 1
ATOM 1712 N N . GLN B 1 42 ? 3.617 -6.645 -23.562 1 68.81 42 GLN B N 1
ATOM 1713 C CA . GLN B 1 42 ? 4.152 -5.93 -24.703 1 68.81 42 GLN B CA 1
ATOM 1714 C C . GLN B 1 42 ? 3.699 -4.469 -24.703 1 68.81 42 GLN B C 1
ATOM 1716 O O . GLN B 1 42 ? 4.332 -3.617 -25.328 1 68.81 42 GLN B O 1
ATOM 1721 N N . SER B 1 43 ? 2.715 -4.238 -23.938 1 77.56 43 SER B N 1
ATOM 1722 C CA . SER B 1 43 ? 2.188 -2.877 -23.938 1 77.56 43 SER B CA 1
ATOM 1723 C C . SER B 1 43 ? 2.861 -2.021 -22.875 1 77.56 43 SER B C 1
ATOM 1725 O O . SER B 1 43 ? 2.656 -0.807 -22.828 1 77.56 43 SER B O 1
ATOM 1727 N N . VAL B 1 44 ? 3.723 -2.627 -22.141 1 82.19 44 VAL B N 1
ATOM 1728 C CA . VAL B 1 44 ? 4.422 -1.908 -21.078 1 82.19 44 VAL B CA 1
ATOM 1729 C C . VAL B 1 44 ? 5.836 -1.561 -21.547 1 82.19 44 VAL B C 1
ATOM 1731 O O . VAL B 1 44 ? 6.578 -2.434 -22 1 82.19 44 VAL B O 1
ATOM 1734 N N . PRO B 1 45 ? 6.113 -0.309 -21.531 1 86.38 45 PRO B N 1
ATOM 1735 C CA . PRO B 1 45 ? 7.484 0.055 -21.891 1 86.38 45 PRO B CA 1
ATOM 1736 C C . PRO B 1 45 ? 8.531 -0.762 -21.125 1 86.38 45 PRO B C 1
ATOM 1738 O O . PRO B 1 45 ? 8.367 -1.033 -19.938 1 86.38 45 PRO B O 1
ATOM 1741 N N . SER B 1 46 ? 9.562 -1.143 -21.875 1 86.12 46 SER B N 1
ATOM 1742 C CA . SER B 1 46 ? 10.609 -1.977 -21.297 1 86.12 46 SER B CA 1
ATOM 1743 C C . SER B 1 46 ? 11.297 -1.274 -20.125 1 86.12 46 SER B C 1
ATOM 1745 O O . SER B 1 46 ? 11.828 -1.93 -19.219 1 86.12 46 SER B O 1
ATOM 1747 N N . SER B 1 47 ? 11.266 0.038 -20.125 1 87.44 47 SER B N 1
ATOM 1748 C CA . SER B 1 47 ? 11.891 0.803 -19.047 1 87.44 47 SER B CA 1
ATOM 1749 C C . SER B 1 47 ? 11.133 0.636 -17.734 1 87.44 47 SER B C 1
ATOM 1751 O O . SER B 1 47 ? 11.664 0.951 -16.672 1 87.44 47 SER B O 1
ATOM 1753 N N . LEU B 1 48 ? 9.914 0.079 -17.859 1 91.38 48 LEU B N 1
ATOM 1754 C CA . LEU B 1 48 ? 9.07 -0.049 -16.688 1 91.38 48 LEU B CA 1
ATOM 1755 C C . LEU B 1 48 ? 8.977 -1.505 -16.234 1 91.38 48 LEU B C 1
ATOM 1757 O O . LEU B 1 48 ? 8.188 -1.837 -15.352 1 91.38 48 LEU B O 1
ATOM 1761 N N . THR B 1 49 ? 9.766 -2.328 -16.891 1 93.31 49 THR B N 1
ATOM 1762 C CA . THR B 1 49 ? 9.695 -3.74 -16.531 1 93.31 49 THR B CA 1
ATOM 1763 C C . THR B 1 49 ? 11.07 -4.273 -16.141 1 93.31 49 THR B C 1
ATOM 1765 O O . THR B 1 49 ? 12.094 -3.68 -16.5 1 93.31 49 THR B O 1
ATOM 1768 N N . LYS B 1 50 ? 11.078 -5.332 -15.461 1 94.31 50 LYS B N 1
ATOM 1769 C CA . LYS B 1 50 ? 12.289 -6.047 -15.078 1 94.31 50 LYS B CA 1
ATOM 1770 C C . LYS B 1 50 ? 12.047 -7.551 -15.008 1 94.31 50 LYS B C 1
ATOM 1772 O O . LYS B 1 50 ? 11 -7.992 -14.516 1 94.31 50 LYS B O 1
ATOM 1777 N N . THR B 1 51 ? 12.961 -8.273 -15.578 1 95.25 51 THR B N 1
ATOM 1778 C CA . THR B 1 51 ? 12.906 -9.727 -15.438 1 95.25 51 THR B CA 1
ATOM 1779 C C . THR B 1 51 ? 13.852 -10.195 -14.336 1 95.25 51 THR B C 1
ATOM 1781 O O . THR B 1 51 ? 15.008 -9.758 -14.273 1 95.25 51 THR B O 1
ATOM 1784 N N . VAL B 1 52 ? 13.336 -11.047 -13.5 1 96.5 52 VAL B N 1
ATOM 1785 C CA . VAL B 1 52 ? 14.156 -11.547 -12.398 1 96.5 52 VAL B CA 1
ATOM 1786 C C . VAL B 1 52 ? 14.164 -13.07 -12.406 1 96.5 52 VAL B C 1
ATOM 1788 O O . VAL B 1 52 ? 13.172 -13.703 -12.773 1 96.5 52 VAL B O 1
ATOM 1791 N N . GLN B 1 53 ? 15.289 -13.609 -12.086 1 97.75 53 GLN B N 1
ATOM 1792 C CA . GLN B 1 53 ? 15.352 -15.047 -11.852 1 97.75 53 GLN B CA 1
ATOM 1793 C C . GLN B 1 53 ? 15.102 -15.375 -10.383 1 97.75 53 GLN B C 1
ATOM 1795 O O . GLN B 1 53 ? 15.742 -14.812 -9.492 1 97.75 53 GLN B O 1
ATOM 1800 N N . VAL B 1 54 ? 14.25 -16.281 -10.227 1 97.94 54 VAL B N 1
ATOM 1801 C CA . VAL B 1 54 ? 13.891 -16.656 -8.859 1 97.94 54 VAL B CA 1
ATOM 1802 C C . VAL B 1 54 ? 15.109 -17.266 -8.164 1 97.94 54 VAL B C 1
ATOM 1804 O O . VAL B 1 54 ? 15.68 -18.25 -8.648 1 97.94 54 VAL B O 1
ATOM 1807 N N . ASP B 1 55 ? 15.445 -16.703 -7.082 1 95.69 55 ASP B N 1
ATOM 1808 C CA . ASP B 1 55 ? 16.641 -17.141 -6.355 1 95.69 55 ASP B CA 1
ATOM 1809 C C . ASP B 1 55 ? 16.297 -17.5 -4.91 1 95.69 55 ASP B C 1
ATOM 1811 O O . ASP B 1 55 ? 17.188 -17.625 -4.066 1 95.69 55 ASP B O 1
ATOM 1815 N N . GLY B 1 56 ? 15.055 -17.562 -4.605 1 93.69 56 GLY B N 1
ATOM 1816 C CA . GLY B 1 56 ? 14.562 -17.906 -3.283 1 93.69 56 GLY B CA 1
ATOM 1817 C C . GLY B 1 56 ? 13.117 -18.375 -3.281 1 93.69 56 GLY B C 1
ATOM 1818 O O . GLY B 1 56 ? 12.352 -18.016 -4.18 1 93.69 56 GLY B O 1
ATOM 1819 N N . GLU B 1 57 ? 12.758 -19.078 -2.225 1 93.19 57 GLU B N 1
ATOM 1820 C CA . GLU B 1 57 ? 11.398 -19.609 -2.131 1 93.19 57 GLU B CA 1
ATOM 1821 C C . GLU B 1 57 ? 10.414 -18.531 -1.676 1 93.19 57 GLU B C 1
ATOM 1823 O O . GLU B 1 57 ? 10.75 -17.688 -0.839 1 93.19 57 GLU B O 1
ATOM 1828 N N . ASN B 1 58 ? 9.25 -18.594 -2.266 1 94.88 58 ASN B N 1
ATOM 1829 C CA . ASN B 1 58 ? 8.125 -17.766 -1.831 1 94.88 58 ASN B CA 1
ATOM 1830 C C . ASN B 1 58 ? 8.438 -16.281 -1.917 1 94.88 58 ASN B C 1
ATOM 1832 O O . ASN B 1 58 ? 8.031 -15.5 -1.054 1 94.88 58 ASN B O 1
ATOM 1836 N N . ALA B 1 59 ? 9.172 -15.961 -2.961 1 94.5 59 ALA B N 1
ATOM 1837 C CA . ALA B 1 59 ? 9.648 -14.578 -3.014 1 94.5 59 ALA B CA 1
ATOM 1838 C C . ALA B 1 59 ? 8.953 -13.797 -4.117 1 94.5 59 ALA B C 1
ATOM 1840 O O . ALA B 1 59 ? 8.883 -12.562 -4.066 1 94.5 59 ALA B O 1
ATOM 1841 N N . PHE B 1 60 ? 8.461 -14.438 -5.137 1 97.06 60 PHE B N 1
ATOM 1842 C CA . PHE B 1 60 ? 7.926 -13.781 -6.32 1 97.06 60 PHE B CA 1
ATOM 1843 C C . PHE B 1 60 ? 6.547 -14.328 -6.672 1 97.06 60 PHE B C 1
ATOM 1845 O O . PHE B 1 60 ? 6.434 -15.266 -7.469 1 97.06 60 PHE B O 1
ATOM 1852 N N . PRO B 1 61 ? 5.547 -13.695 -6.117 1 97 61 PRO B N 1
ATOM 1853 C CA . PRO B 1 61 ? 4.188 -14.203 -6.312 1 97 61 PRO B CA 1
ATOM 1854 C C . PRO B 1 61 ? 3.607 -13.82 -7.672 1 97 61 PRO B C 1
ATOM 1856 O O . PRO B 1 61 ? 3.422 -12.633 -7.957 1 97 61 PRO B O 1
ATOM 1859 N N . CYS B 1 62 ? 3.258 -14.773 -8.445 1 95.94 62 CYS B N 1
ATOM 1860 C CA . CYS B 1 62 ? 2.695 -14.555 -9.773 1 95.94 62 CYS B CA 1
ATOM 1861 C C . CYS B 1 62 ? 1.226 -14.156 -9.688 1 95.94 62 CYS B C 1
ATOM 1863 O O . CYS B 1 62 ? 0.437 -14.828 -9.023 1 95.94 62 CYS B O 1
ATOM 1865 N N . ARG B 1 63 ? 0.864 -13.188 -10.398 1 94.69 63 ARG B N 1
ATOM 1866 C CA . ARG B 1 63 ? -0.506 -12.68 -10.352 1 94.69 63 ARG B CA 1
ATOM 1867 C C . ARG B 1 63 ? -1.4 -13.445 -11.328 1 94.69 63 ARG B C 1
ATOM 1869 O O . ARG B 1 63 ? -2.627 -13.367 -11.242 1 94.69 63 ARG B O 1
ATOM 1876 N N . ARG B 1 64 ? -0.866 -14.156 -12.18 1 92.44 64 ARG B N 1
ATOM 1877 C CA . ARG B 1 64 ? -1.639 -14.891 -13.172 1 92.44 64 ARG B CA 1
ATOM 1878 C C . ARG B 1 64 ? -2.09 -16.234 -12.625 1 92.44 64 ARG B C 1
ATOM 1880 O O . ARG B 1 64 ? -3.275 -16.578 -12.68 1 92.44 64 ARG B O 1
ATOM 1887 N N . CYS B 1 65 ? -1.182 -17.016 -12.133 1 93.44 65 CYS B N 1
ATOM 1888 C CA . CYS B 1 65 ? -1.515 -18.359 -11.68 1 93.44 65 CYS B CA 1
ATOM 1889 C C . CYS B 1 65 ? -1.711 -18.391 -10.164 1 93.44 65 CYS B C 1
ATOM 1891 O O . CYS B 1 65 ? -2.152 -19.406 -9.609 1 93.44 65 CYS B O 1
ATOM 1893 N N . LEU B 1 66 ? -1.307 -17.328 -9.477 1 95.88 66 LEU B N 1
ATOM 1894 C CA . LEU B 1 66 ? -1.393 -17.156 -8.031 1 95.88 66 LEU B CA 1
ATOM 1895 C C . LEU B 1 66 ? -0.548 -18.203 -7.305 1 95.88 66 LEU B C 1
ATOM 1897 O O . LEU B 1 66 ? -0.938 -18.688 -6.242 1 95.88 66 LEU B O 1
ATOM 1901 N N . GLN B 1 67 ? 0.562 -18.531 -7.926 1 95.38 67 GLN B N 1
ATOM 1902 C CA . GLN B 1 67 ? 1.621 -19.328 -7.309 1 95.38 67 GLN B CA 1
ATOM 1903 C C . GLN B 1 67 ? 2.928 -18.531 -7.246 1 95.38 67 GLN B C 1
ATOM 1905 O O . GLN B 1 67 ? 3.152 -17.625 -8.047 1 95.38 67 GLN B O 1
ATOM 1910 N N . ASP B 1 68 ? 3.779 -18.922 -6.281 1 97.56 68 ASP B N 1
ATOM 1911 C CA . ASP B 1 68 ? 5.125 -18.344 -6.246 1 97.56 68 ASP B CA 1
ATOM 1912 C C . ASP B 1 68 ? 6.016 -18.984 -7.312 1 97.56 68 ASP B C 1
ATOM 1914 O O . ASP B 1 68 ? 5.91 -20.188 -7.586 1 97.56 68 ASP B O 1
ATOM 1918 N N . GLY B 1 69 ? 6.824 -18.141 -7.879 1 97.38 69 GLY B N 1
ATOM 1919 C CA . GLY B 1 69 ? 7.824 -18.703 -8.766 1 97.38 69 GLY B CA 1
ATOM 1920 C C . GLY B 1 69 ? 8.711 -19.734 -8.086 1 97.38 69 GLY B C 1
ATOM 1921 O O . GLY B 1 69 ? 9.031 -19.594 -6.902 1 97.38 69 GLY B O 1
ATOM 1922 N N . LYS B 1 70 ? 9.141 -20.703 -8.836 1 97.31 70 LYS B N 1
ATOM 1923 C CA . LYS B 1 70 ? 10.078 -21.703 -8.352 1 97.31 70 LYS B CA 1
ATOM 1924 C C . LYS B 1 70 ? 11.523 -21.312 -8.664 1 97.31 70 LYS B C 1
ATOM 1926 O O . LYS B 1 70 ? 11.766 -20.547 -9.602 1 97.31 70 LYS B O 1
ATOM 1931 N N . MET B 1 71 ? 12.391 -21.938 -7.891 1 97.5 71 MET B N 1
ATOM 1932 C CA . MET B 1 71 ? 13.805 -21.688 -8.133 1 97.5 71 MET B CA 1
ATOM 1933 C C . MET B 1 71 ? 14.148 -21.875 -9.602 1 97.5 71 MET B C 1
ATOM 1935 O O . MET B 1 71 ? 13.758 -22.875 -10.219 1 97.5 71 MET B O 1
ATOM 1939 N N . GLY B 1 72 ? 14.773 -20.859 -10.133 1 97.38 72 GLY B N 1
ATOM 1940 C CA . GLY B 1 72 ? 15.203 -20.938 -11.516 1 97.38 72 GLY B CA 1
ATOM 1941 C C . GLY B 1 72 ? 14.203 -20.344 -12.492 1 97.38 72 GLY B C 1
ATOM 1942 O O . GLY B 1 72 ? 14.539 -20.047 -13.633 1 97.38 72 GLY B O 1
ATOM 1943 N N . ASP B 1 73 ? 12.906 -20.234 -12.125 1 97.75 73 ASP B N 1
ATOM 1944 C CA . ASP B 1 73 ? 11.906 -19.578 -12.969 1 97.75 73 ASP B CA 1
ATOM 1945 C C . ASP B 1 73 ? 12.312 -18.141 -13.273 1 97.75 73 ASP B C 1
ATOM 1947 O O . ASP B 1 73 ? 13.078 -17.531 -12.523 1 97.75 73 ASP B O 1
ATOM 1951 N N . PHE B 1 74 ? 11.883 -17.625 -14.375 1 97.38 74 PHE B N 1
ATOM 1952 C CA . PHE B 1 74 ? 11.977 -16.203 -14.68 1 97.38 74 PHE B CA 1
ATOM 1953 C C . PHE B 1 74 ? 10.625 -15.516 -14.5 1 9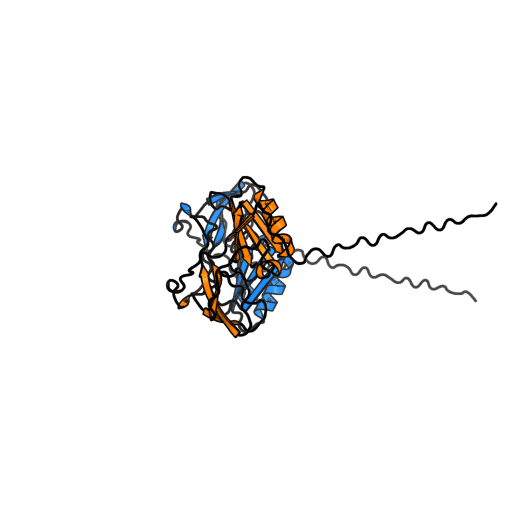7.38 74 PHE B C 1
ATOM 1955 O O . PHE B 1 74 ? 9.609 -15.984 -15.023 1 97.38 74 PHE B O 1
ATOM 1962 N N . MET B 1 75 ? 10.656 -14.43 -13.703 1 96.31 75 MET B N 1
ATOM 1963 C CA . MET B 1 75 ? 9.461 -13.641 -13.414 1 96.31 75 MET B CA 1
ATOM 1964 C C . MET B 1 75 ? 9.578 -12.242 -14.016 1 96.31 75 MET B C 1
ATOM 1966 O O . MET B 1 75 ? 10.633 -11.609 -13.93 1 96.31 75 MET B O 1
ATOM 1970 N N . LEU B 1 76 ? 8.508 -11.789 -14.594 1 95 76 LEU B N 1
ATOM 1971 C CA . LEU B 1 76 ? 8.414 -10.414 -15.07 1 95 76 LEU B CA 1
ATOM 1972 C C . LEU B 1 76 ? 7.785 -9.508 -14.016 1 95 76 LEU B C 1
ATOM 1974 O O . LEU B 1 76 ? 6.703 -9.812 -13.508 1 95 76 LEU B O 1
ATOM 1978 N N . LEU B 1 77 ? 8.492 -8.555 -13.664 1 95.88 77 LEU B N 1
ATOM 1979 C CA . LEU B 1 77 ? 7.973 -7.469 -12.844 1 95.88 77 LEU B CA 1
ATOM 1980 C C . LEU B 1 77 ? 7.504 -6.309 -13.711 1 95.88 77 LEU B C 1
ATOM 1982 O O . LEU B 1 77 ? 8.266 -5.793 -14.531 1 95.88 77 LEU B O 1
ATOM 1986 N N . ALA B 1 78 ? 6.227 -5.887 -13.531 1 93.44 78 ALA B N 1
ATOM 1987 C CA . ALA B 1 78 ? 5.645 -4.867 -14.398 1 93.44 78 ALA B CA 1
ATOM 1988 C C . ALA B 1 78 ? 4.562 -4.078 -13.664 1 93.44 78 ALA B C 1
ATOM 1990 O O . ALA B 1 78 ? 3.947 -4.582 -12.719 1 93.44 78 ALA B O 1
ATOM 1991 N N . PRO B 1 79 ? 4.395 -2.848 -14.102 1 91.62 79 PRO B N 1
ATOM 1992 C CA . PRO B 1 79 ? 3.244 -2.119 -13.562 1 91.62 79 PRO B CA 1
ATOM 1993 C C . PRO B 1 79 ? 1.909 -2.666 -14.062 1 91.62 79 PRO B C 1
ATOM 1995 O O . PRO B 1 79 ? 1.812 -3.117 -15.203 1 91.62 79 PRO B O 1
ATOM 1998 N N . TYR B 1 80 ? 0.919 -2.574 -13.266 1 91.06 80 TYR B N 1
ATOM 1999 C CA . TYR B 1 80 ? -0.441 -3.01 -13.562 1 91.06 80 TYR B CA 1
ATOM 2000 C C . TYR B 1 80 ? -1.463 -2.104 -12.883 1 91.06 80 TYR B C 1
ATOM 2002 O O . TYR B 1 80 ? -1.294 -1.723 -11.727 1 91.06 80 TYR B O 1
ATOM 2010 N N . ASP B 1 81 ? -2.451 -1.747 -13.641 1 90.75 81 ASP B N 1
ATOM 2011 C CA . ASP B 1 81 ? -3.549 -0.961 -13.086 1 90.75 81 ASP B CA 1
ATOM 2012 C C . ASP B 1 81 ? -4.809 -1.812 -12.93 1 90.75 81 ASP B C 1
ATOM 2014 O O . ASP B 1 81 ? -5.492 -2.102 -13.906 1 90.75 81 ASP B O 1
ATOM 2018 N N . PRO B 1 82 ? -5.211 -2.139 -11.695 1 89.56 82 PRO B N 1
ATOM 2019 C CA . PRO B 1 82 ? -6.383 -2.992 -11.477 1 89.56 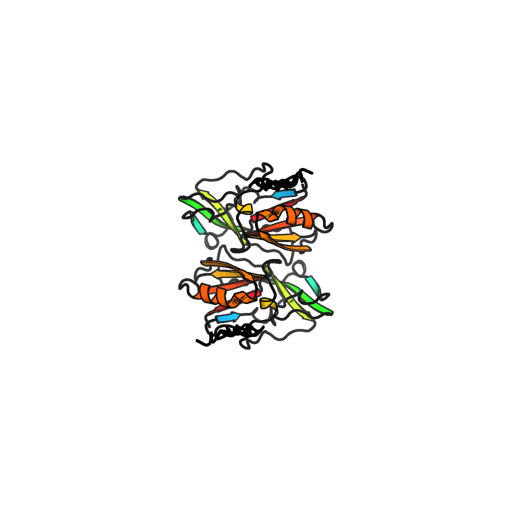82 PRO B CA 1
ATOM 2020 C C . PRO B 1 82 ? -7.688 -2.199 -11.406 1 89.56 82 PRO B C 1
ATOM 2022 O O . PRO B 1 82 ? -8.758 -2.777 -11.195 1 89.56 82 PRO B O 1
ATOM 2025 N N . TRP B 1 83 ? -7.723 -1.015 -11.578 1 84.88 83 TRP B N 1
ATOM 2026 C CA . TRP B 1 83 ? -8.867 -0.182 -11.234 1 84.88 83 TRP B CA 1
ATOM 2027 C C . TRP B 1 83 ? -9.938 -0.245 -12.328 1 84.88 83 TRP B C 1
ATOM 2029 O O . TRP B 1 83 ? -9.617 -0.454 -13.5 1 84.88 83 TRP B O 1
ATOM 2039 N N . LEU B 1 84 ? -11.078 -0.057 -11.938 1 82.31 84 LEU B N 1
ATOM 2040 C CA . LEU B 1 84 ? -12.281 -0.269 -12.742 1 82.31 84 LEU B CA 1
ATOM 2041 C C . LEU B 1 84 ? -12.906 1.062 -13.148 1 82.31 84 LEU B C 1
ATOM 2043 O O . LEU B 1 84 ? -13.727 1.112 -14.07 1 82.31 84 LEU B O 1
ATOM 2047 N N . GLY B 1 85 ? -12.484 2.15 -12.484 1 86.25 85 GLY B N 1
ATOM 2048 C CA . GLY B 1 85 ? -13.031 3.471 -12.75 1 86.25 85 GLY B CA 1
ATOM 2049 C C . GLY B 1 85 ? -12.164 4.594 -12.211 1 86.25 85 GLY B C 1
ATOM 2050 O O . GLY B 1 85 ? -11.039 4.359 -11.773 1 86.25 85 GLY B O 1
ATOM 2051 N N . ASP B 1 86 ? -12.773 5.773 -12.352 1 88.88 86 ASP B N 1
ATOM 2052 C CA . ASP B 1 86 ? -12.055 6.938 -11.852 1 88.88 86 ASP B CA 1
ATOM 2053 C C . ASP B 1 86 ? -12.234 7.09 -10.344 1 88.88 86 ASP B C 1
ATOM 2055 O O . ASP B 1 86 ? -13.344 6.938 -9.828 1 88.88 86 ASP B O 1
ATOM 2059 N N . SER B 1 87 ? -11.195 7.277 -9.719 1 92.38 87 SER B N 1
ATOM 2060 C CA . SER B 1 87 ? -11.211 7.43 -8.266 1 92.38 87 SER B CA 1
ATOM 2061 C C . SER B 1 87 ? -9.906 8.039 -7.762 1 92.38 87 SER B C 1
ATOM 2063 O O . SER B 1 87 ? -8.836 7.785 -8.32 1 92.38 87 SER B O 1
ATOM 2065 N N . PRO B 1 88 ? -10 8.789 -6.641 1 92.19 88 PRO B N 1
ATOM 2066 C CA . PRO B 1 88 ? -8.742 9.219 -6.027 1 92.19 88 PRO B CA 1
ATOM 2067 C C . PRO B 1 88 ? -7.926 8.055 -5.48 1 92.19 88 PRO B C 1
ATOM 2069 O O . PRO B 1 88 ? -6.727 8.203 -5.223 1 92.19 88 PRO B O 1
ATOM 2072 N N . TYR B 1 89 ? -8.508 6.895 -5.355 1 94.06 89 TYR B N 1
ATOM 2073 C CA . TYR B 1 89 ? -7.844 5.746 -4.754 1 94.06 89 TYR B CA 1
ATOM 2074 C C . TYR B 1 89 ? -7.168 4.887 -5.82 1 94.06 89 TYR B C 1
ATOM 2076 O O . TYR B 1 89 ? -6.594 3.842 -5.512 1 94.06 89 TYR B O 1
ATOM 2084 N N . ARG B 1 90 ? -7.336 5.34 -7.059 1 90.25 90 ARG B N 1
ATOM 2085 C CA . ARG B 1 90 ? -6.664 4.59 -8.109 1 90.25 90 ARG B CA 1
ATOM 2086 C C . ARG B 1 90 ? -5.176 4.434 -7.809 1 90.25 90 ARG B C 1
ATOM 2088 O O . ARG B 1 90 ? -4.461 5.422 -7.648 1 90.25 90 ARG B O 1
ATOM 2095 N N . GLN B 1 91 ? -4.777 3.156 -7.754 1 90.25 91 GLN B N 1
ATOM 2096 C CA . GLN B 1 91 ? -3.42 2.85 -7.316 1 90.25 91 GLN B CA 1
ATOM 2097 C C . GLN B 1 91 ? -2.812 1.729 -8.156 1 90.25 91 GLN B C 1
ATOM 2099 O O . GLN B 1 91 ? -2.707 0.589 -7.699 1 90.25 91 GLN B O 1
ATOM 2104 N N . PRO B 1 92 ? -2.389 2.1 -9.359 1 90.69 92 PRO B N 1
ATOM 2105 C CA . PRO B 1 92 ? -1.561 1.132 -10.086 1 90.69 92 PRO B CA 1
ATOM 2106 C C . PRO B 1 92 ? -0.281 0.773 -9.336 1 90.69 92 PRO B C 1
ATOM 2108 O O . PRO B 1 92 ? 0.197 1.559 -8.508 1 90.69 92 PRO B O 1
ATOM 2111 N N . GLY B 1 93 ? 0.252 -0.395 -9.594 1 91.31 93 GLY B N 1
ATOM 2112 C CA . GLY B 1 93 ? 1.47 -0.821 -8.922 1 91.31 93 GLY B CA 1
ATOM 2113 C C . GLY B 1 93 ? 2.08 -2.07 -9.531 1 91.31 93 GLY B C 1
ATOM 2114 O O . GLY B 1 93 ? 1.594 -2.574 -10.547 1 91.31 93 GLY B O 1
ATOM 2115 N N . PRO B 1 94 ? 3.098 -2.494 -8.898 1 94.38 94 PRO B N 1
ATOM 2116 C CA . PRO B 1 94 ? 3.852 -3.617 -9.461 1 94.38 94 PRO B CA 1
ATOM 2117 C C . PRO B 1 94 ? 3.139 -4.957 -9.281 1 94.38 94 PRO B C 1
ATOM 2119 O O . PRO B 1 94 ? 2.434 -5.156 -8.289 1 94.38 94 PRO B O 1
ATOM 2122 N N . ILE B 1 95 ? 3.424 -5.832 -10.219 1 95.31 95 ILE B N 1
ATOM 2123 C CA . ILE B 1 95 ? 3.039 -7.234 -10.102 1 95.31 95 ILE B CA 1
ATOM 2124 C C . ILE B 1 95 ? 4.148 -8.125 -10.672 1 95.31 95 ILE B C 1
ATOM 2126 O O . ILE B 1 95 ? 4.938 -7.684 -11.508 1 95.31 95 ILE B O 1
ATOM 2130 N N . PHE B 1 96 ? 4.16 -9.289 -10.219 1 95.62 96 PHE B N 1
ATOM 2131 C CA . PHE B 1 96 ? 4.973 -10.328 -10.852 1 95.62 96 PHE B CA 1
ATOM 2132 C C . PHE B 1 96 ? 4.105 -11.258 -11.688 1 95.62 96 PHE B C 1
ATOM 2134 O O . PHE B 1 96 ? 2.996 -11.617 -11.281 1 95.62 96 PHE B O 1
ATOM 2141 N N . VAL B 1 97 ? 4.617 -11.633 -12.797 1 94.5 97 VAL B N 1
ATOM 2142 C CA . VAL B 1 97 ? 4.016 -12.664 -13.633 1 94.5 97 VAL B CA 1
ATOM 2143 C C . VAL B 1 97 ? 5.098 -13.609 -14.148 1 94.5 97 VAL B C 1
ATOM 2145 O O . VAL B 1 97 ? 6.188 -13.18 -14.523 1 94.5 97 VAL B O 1
ATOM 2148 N N . HIS B 1 98 ? 4.773 -14.867 -14.203 1 94.88 98 HIS B N 1
ATOM 2149 C CA . HIS B 1 98 ? 5.703 -15.812 -14.812 1 94.88 98 HIS B CA 1
ATOM 2150 C C . HIS B 1 98 ? 6.023 -15.414 -16.25 1 94.88 98 HIS B C 1
ATOM 2152 O O . HIS B 1 98 ? 5.117 -15.141 -17.047 1 94.88 98 HIS B O 1
ATOM 2158 N N . SER B 1 99 ? 7.289 -15.375 -16.547 1 93.12 99 SER B N 1
ATOM 2159 C CA . SER B 1 99 ? 7.738 -15.219 -17.922 1 93.12 99 SER B CA 1
ATOM 2160 C C . SER B 1 99 ? 8.172 -16.547 -18.531 1 93.12 99 SER B C 1
ATOM 2162 O O . SER B 1 99 ? 7.66 -16.969 -19.562 1 93.12 99 SER B O 1
ATOM 2164 N N . THR B 1 100 ? 9.086 -17.188 -17.844 1 93.31 100 THR B N 1
ATOM 2165 C CA . THR B 1 100 ? 9.531 -18.531 -18.234 1 93.31 100 THR B CA 1
ATOM 2166 C C . THR B 1 100 ? 9.625 -19.438 -17.016 1 93.31 100 THR B C 1
ATOM 2168 O O . THR B 1 100 ? 10.383 -19.172 -16.078 1 93.31 100 THR B O 1
ATOM 2171 N N . PRO B 1 101 ? 8.844 -20.594 -17.078 1 93.25 101 PRO B N 1
ATOM 2172 C CA . PRO B 1 101 ? 7.848 -20.969 -18.078 1 93.25 101 PRO B CA 1
ATOM 2173 C C . PRO B 1 101 ? 6.594 -20.109 -18.031 1 93.25 101 PRO B C 1
ATOM 2175 O O . PRO B 1 101 ? 6.375 -19.375 -17.062 1 93.25 101 PRO B O 1
ATOM 2178 N N . GLN B 1 102 ? 5.863 -20.172 -19.078 1 89.19 102 GLN B N 1
ATOM 2179 C CA . GLN B 1 102 ? 4.52 -19.609 -19.016 1 89.19 102 GLN B CA 1
ATOM 2180 C C . GLN B 1 102 ? 3.611 -20.438 -18.109 1 89.19 102 GLN B C 1
ATOM 2182 O O . GLN B 1 102 ? 3.67 -21.672 -18.125 1 89.19 102 GLN B O 1
ATOM 2187 N N . CYS B 1 103 ? 2.896 -19.75 -17.344 1 91.19 103 CYS B N 1
ATOM 2188 C CA . CYS B 1 103 ? 1.995 -20.453 -16.438 1 91.19 103 CYS B CA 1
ATOM 2189 C C . CYS B 1 103 ? 0.553 -20.359 -16.922 1 91.19 103 CYS B C 1
ATOM 2191 O O . CYS B 1 103 ? 0.211 -19.469 -17.703 1 91.19 103 CYS B O 1
ATOM 2193 N N . ALA B 1 104 ? -0.238 -21.328 -16.547 1 90.81 104 ALA B N 1
ATOM 2194 C CA . ALA B 1 104 ? -1.673 -21.297 -16.812 1 90.81 104 ALA B CA 1
ATOM 2195 C C . ALA B 1 104 ? -2.383 -20.328 -15.867 1 90.81 104 ALA B C 1
ATOM 2197 O O . ALA B 1 104 ? -1.942 -20.109 -14.734 1 90.81 104 ALA B O 1
ATOM 2198 N N . PRO B 1 105 ? -3.48 -19.719 -16.328 1 91.5 105 PRO B N 1
ATOM 2199 C CA . PRO B 1 105 ? -4.238 -18.844 -15.445 1 91.5 105 PRO B CA 1
ATOM 2200 C C . PRO B 1 105 ? -4.785 -19.562 -14.219 1 91.5 105 PRO B C 1
ATOM 2202 O O . PRO B 1 105 ? -5.059 -20.766 -14.281 1 91.5 105 PRO B O 1
ATOM 2205 N N . TYR B 1 106 ? -4.906 -18.797 -13.18 1 93.06 106 TYR B N 1
ATOM 2206 C CA . TYR B 1 106 ? -5.48 -19.297 -11.938 1 93.06 106 TYR B CA 1
ATOM 2207 C C . TYR B 1 106 ? -6.879 -19.859 -12.172 1 93.06 106 TYR B C 1
ATOM 2209 O O . TYR B 1 106 ? -7.707 -19.219 -12.836 1 93.06 106 TYR B O 1
ATOM 2217 N N . LYS B 1 107 ? -7.109 -21.047 -11.672 1 91.62 107 LYS B N 1
ATOM 2218 C CA . LYS B 1 107 ? -8.43 -21.688 -11.617 1 91.62 107 LYS B CA 1
ATOM 2219 C C . LYS B 1 107 ? -8.867 -21.922 -10.172 1 91.62 107 LYS B C 1
ATOM 2221 O O . LYS B 1 107 ? -8.234 -22.688 -9.445 1 91.62 107 LYS B O 1
ATOM 2226 N N . PRO B 1 108 ? -9.945 -21.25 -9.844 1 91.62 108 PRO B N 1
ATOM 2227 C CA . PRO B 1 108 ? -10.398 -21.422 -8.469 1 91.62 108 PRO B CA 1
ATOM 2228 C C . PRO B 1 108 ? -10.727 -22.875 -8.125 1 91.62 108 PRO B C 1
ATOM 2230 O O . PRO B 1 108 ? -11.359 -23.578 -8.93 1 91.62 108 PRO B O 1
ATOM 2233 N N . ASP B 1 109 ? -10.273 -23.312 -6.973 1 91.19 109 ASP B N 1
ATOM 2234 C CA . ASP B 1 109 ? -10.586 -24.672 -6.504 1 91.19 109 ASP B CA 1
ATOM 2235 C C . ASP B 1 109 ? -11.219 -24.625 -5.113 1 91.19 109 ASP B C 1
ATOM 2237 O O . ASP B 1 109 ? -11.289 -25.656 -4.43 1 91.19 109 ASP B O 1
ATOM 2241 N N . GLY B 1 110 ? -11.547 -23.469 -4.684 1 92.31 110 GLY B N 1
ATOM 2242 C CA . GLY B 1 110 ? -12.219 -23.297 -3.404 1 92.31 110 GLY B CA 1
ATOM 2243 C C . GLY B 1 110 ? -11.258 -23.016 -2.262 1 92.31 110 GLY B C 1
ATOM 2244 O O . GLY B 1 110 ? -11.688 -22.672 -1.156 1 92.31 110 GLY B O 1
ATOM 2245 N N . LEU B 1 111 ? -10.016 -23.172 -2.51 1 94.31 111 LEU B N 1
ATOM 2246 C CA . LEU B 1 111 ? -9 -22.953 -1.479 1 94.31 111 LEU B CA 1
ATOM 2247 C C . LEU B 1 111 ? -8.273 -21.625 -1.702 1 94.31 111 LEU B C 1
ATOM 2249 O O . LEU B 1 111 ? -8.016 -21.25 -2.844 1 94.31 111 LEU B O 1
ATOM 2253 N N . LEU B 1 112 ? -7.969 -20.984 -0.574 1 96.25 112 LEU B N 1
ATOM 2254 C CA . LEU B 1 112 ? -7.141 -19.781 -0.666 1 96.25 112 LEU B CA 1
ATOM 2255 C C . LEU B 1 112 ? -5.727 -20.125 -1.125 1 96.25 112 LEU B C 1
ATOM 2257 O O . LEU B 1 112 ? -5.062 -20.969 -0.516 1 96.25 112 LEU B O 1
ATOM 2261 N N . PRO B 1 113 ? -5.285 -19.5 -2.219 1 96.5 113 PRO B N 1
ATOM 2262 C CA . PRO B 1 113 ? -3.91 -19.766 -2.654 1 96.5 113 PRO B CA 1
ATOM 2263 C C . PRO B 1 113 ? -2.891 -19.578 -1.533 1 96.5 113 PRO B C 1
ATOM 2265 O O . PRO B 1 113 ? -3 -18.641 -0.745 1 96.5 113 PRO B O 1
ATOM 2268 N N . GLN B 1 114 ? -1.868 -20.406 -1.476 1 95.81 114 GLN B N 1
ATOM 2269 C CA . GLN B 1 114 ? -0.843 -20.375 -0.439 1 95.81 114 GLN B CA 1
ATOM 2270 C C . GLN B 1 114 ? -0.08 -19.047 -0.469 1 95.81 114 GLN B C 1
ATOM 2272 O O . GLN B 1 114 ? 0.34 -18.547 0.575 1 95.81 114 GLN B O 1
ATOM 2277 N N . GLN B 1 115 ? 0.139 -18.453 -1.65 1 96.31 115 GLN B N 1
ATOM 2278 C CA . GLN B 1 115 ? 0.905 -17.203 -1.743 1 96.31 115 GLN B CA 1
ATOM 2279 C C . GLN B 1 115 ? 0.223 -16.078 -0.974 1 96.31 115 GLN B C 1
ATOM 2281 O O . GLN B 1 115 ? 0.887 -15.164 -0.492 1 96.31 115 GLN B O 1
ATOM 2286 N N . LEU B 1 116 ? -1.123 -16.156 -0.893 1 97.31 116 LEU B N 1
ATOM 2287 C CA . LEU B 1 116 ? -1.854 -15.172 -0.103 1 97.31 116 LEU B CA 1
ATOM 2288 C C . LEU B 1 116 ? -1.8 -15.523 1.381 1 97.31 116 LEU B C 1
ATOM 2290 O O . LEU B 1 116 ? -1.581 -14.641 2.219 1 97.31 116 LEU B O 1
ATOM 2294 N N . ARG B 1 117 ? -1.929 -16.719 1.694 1 96.25 117 ARG B N 1
ATOM 2295 C CA . ARG B 1 117 ? -2.027 -17.172 3.074 1 96.25 117 ARG B CA 1
ATOM 2296 C C . ARG B 1 117 ? -0.745 -16.875 3.844 1 96.25 117 ARG B C 1
ATOM 2298 O O . ARG B 1 117 ? -0.784 -16.609 5.047 1 96.25 117 ARG B O 1
ATOM 2305 N N . ARG B 1 118 ? 0.384 -16.938 3.264 1 96.19 118 ARG B N 1
ATOM 2306 C CA . ARG B 1 118 ? 1.652 -16.891 3.982 1 96.19 118 ARG B CA 1
ATOM 2307 C C . ARG B 1 118 ? 2.145 -15.445 4.113 1 96.19 118 ARG B C 1
ATOM 2309 O O . ARG B 1 118 ? 3.217 -15.203 4.668 1 96.19 118 ARG B O 1
ATOM 2316 N N . ARG B 1 119 ? 1.452 -14.531 3.611 1 97.38 119 ARG B N 1
ATOM 2317 C CA . ARG B 1 119 ? 1.95 -13.164 3.574 1 97.38 119 ARG B CA 1
ATOM 2318 C C . ARG B 1 119 ? 1.034 -12.227 4.355 1 97.38 119 ARG B C 1
ATOM 2320 O O . ARG B 1 119 ? -0.12 -12.562 4.625 1 97.38 119 ARG B O 1
ATOM 2327 N N . LEU B 1 120 ? 1.594 -11.117 4.855 1 98.56 120 LEU B N 1
ATOM 2328 C CA . LEU B 1 120 ? 0.822 -10 5.391 1 98.56 120 LEU B CA 1
ATOM 2329 C C . LEU B 1 120 ? 0.112 -9.242 4.27 1 98.56 120 LEU B C 1
ATOM 2331 O O . LEU B 1 120 ? 0.736 -8.875 3.271 1 98.56 120 LEU B O 1
ATOM 2335 N N . ILE B 1 121 ? -1.216 -9.047 4.418 1 98.62 121 ILE B N 1
ATOM 2336 C CA . ILE B 1 121 ? -2.033 -8.57 3.307 1 98.62 121 ILE B CA 1
ATOM 2337 C C . ILE B 1 121 ? -2.736 -7.277 3.703 1 98.62 121 ILE B C 1
ATOM 2339 O O . ILE B 1 121 ? -3.338 -7.195 4.777 1 98.62 121 ILE B O 1
ATOM 2343 N N . SER B 1 122 ? -2.615 -6.234 2.893 1 98.69 122 SER B N 1
ATOM 2344 C CA . SER B 1 122 ? -3.521 -5.094 2.979 1 98.69 122 SER B CA 1
ATOM 2345 C C . SER B 1 122 ? -4.852 -5.395 2.297 1 98.69 122 SER B C 1
ATOM 2347 O O . SER B 1 122 ? -4.883 -5.801 1.134 1 98.69 122 SER B O 1
ATOM 2349 N N . VAL B 1 123 ? -5.922 -5.195 2.984 1 98.75 123 VAL B N 1
ATOM 2350 C CA . VAL B 1 123 ? -7.281 -5.43 2.514 1 98.75 123 VAL B CA 1
ATOM 2351 C C . VAL B 1 123 ? -8.023 -4.102 2.398 1 98.75 123 VAL B C 1
ATOM 2353 O O . VAL B 1 123 ? -8.227 -3.41 3.398 1 98.75 123 VAL B O 1
ATOM 2356 N N . ARG B 1 124 ? -8.414 -3.76 1.184 1 98.38 124 ARG B N 1
ATOM 2357 C CA . ARG B 1 124 ? -9.07 -2.477 0.956 1 98.38 124 ARG B CA 1
ATOM 2358 C C . ARG B 1 124 ? -10.398 -2.662 0.233 1 98.38 124 ARG B C 1
ATOM 2360 O O . ARG B 1 124 ? -10.438 -3.111 -0.914 1 98.38 124 ARG B O 1
ATOM 2367 N N . CYS B 1 125 ? -11.414 -2.344 0.88 1 98.69 125 CYS B N 1
ATOM 2368 C CA . CYS B 1 125 ? -12.773 -2.527 0.393 1 98.69 125 CYS B CA 1
ATOM 2369 C C . CYS B 1 125 ? -13.328 -1.23 -0.189 1 98.69 125 CYS B C 1
ATOM 2371 O O . CYS B 1 125 ? -13.234 -0.174 0.438 1 98.69 125 CYS B O 1
ATOM 2373 N N . PHE B 1 126 ? -13.938 -1.323 -1.361 1 97.88 126 PHE B N 1
ATOM 2374 C CA . PHE B 1 126 ? -14.406 -0.145 -2.082 1 97.88 126 PHE B CA 1
ATOM 2375 C C . PHE B 1 126 ? -15.898 -0.254 -2.393 1 97.88 126 PHE B C 1
ATOM 2377 O O . PHE B 1 126 ? -16.438 -1.358 -2.5 1 97.88 126 PHE B O 1
ATOM 2384 N N . ASP B 1 127 ? -16.516 0.903 -2.5 1 97.75 127 ASP B N 1
ATOM 2385 C CA . ASP B 1 127 ? -17.922 0.955 -2.869 1 97.75 127 ASP B CA 1
ATOM 2386 C C . ASP B 1 127 ? -18.094 1.152 -4.375 1 97.75 127 ASP B C 1
ATOM 2388 O O . ASP B 1 127 ? -17.125 1.079 -5.125 1 97.75 127 ASP B O 1
ATOM 2392 N N . SER B 1 128 ? -19.344 1.341 -4.781 1 96.38 128 SER B N 1
ATOM 2393 C CA . SER B 1 128 ? -19.656 1.425 -6.203 1 96.38 128 SER B CA 1
ATOM 2394 C C . SER B 1 128 ? -19.078 2.693 -6.824 1 96.38 128 SER B C 1
ATOM 2396 O O . SER B 1 128 ? -18.953 2.789 -8.047 1 96.38 128 SER B O 1
ATOM 2398 N N . ALA B 1 129 ? -18.797 3.699 -6.031 1 94.56 129 ALA B N 1
ATOM 2399 C CA . ALA B 1 129 ? -18.156 4.926 -6.5 1 94.56 129 ALA B CA 1
ATOM 2400 C C . ALA B 1 129 ? -16.641 4.797 -6.465 1 94.56 129 ALA B C 1
ATOM 2402 O O . ALA B 1 129 ? -15.922 5.781 -6.668 1 94.56 129 ALA B O 1
ATOM 2403 N N . HIS B 1 130 ? -16.094 3.568 -6.125 1 95.75 130 HIS B N 1
ATOM 2404 C CA . HIS B 1 130 ? -14.664 3.248 -6.07 1 95.75 130 HIS B CA 1
ATOM 2405 C C . HIS B 1 130 ? -13.961 4.047 -4.977 1 95.75 130 HIS B C 1
ATOM 2407 O O . HIS B 1 130 ? -12.805 4.438 -5.137 1 95.75 130 HIS B O 1
ATOM 2413 N N . CYS B 1 131 ? -14.711 4.316 -3.941 1 95.56 131 CYS B N 1
ATOM 2414 C CA . CYS B 1 131 ? -14.133 4.961 -2.768 1 95.56 131 CYS B CA 1
ATOM 2415 C C . CYS B 1 131 ? -13.977 3.969 -1.622 1 95.56 131 CYS B C 1
ATOM 2417 O O . CYS B 1 131 ? -14.766 3.029 -1.496 1 95.56 131 CYS B O 1
ATOM 2419 N N . LEU B 1 132 ? -13.039 4.215 -0.833 1 97.12 132 LEU B N 1
ATOM 2420 C CA . LEU B 1 132 ? -12.688 3.301 0.25 1 97.12 132 LEU B CA 1
ATOM 2421 C C . LEU B 1 132 ? -13.781 3.268 1.309 1 97.12 132 LEU B C 1
ATOM 2423 O O . LEU B 1 132 ? -14.211 4.312 1.799 1 97.12 132 LEU B O 1
ATOM 2427 N N . VAL B 1 133 ? -14.188 2.076 1.676 1 97.25 133 VAL B N 1
ATOM 2428 C CA . VAL B 1 133 ? -15.211 1.849 2.695 1 97.25 133 VAL B CA 1
ATOM 2429 C C . VAL B 1 133 ? -14.547 1.361 3.984 1 97.25 133 VAL B C 1
ATOM 2431 O O . VAL B 1 133 ? -14.945 1.759 5.082 1 97.25 133 VAL B O 1
ATOM 2434 N N . SER B 1 134 ? -13.633 0.517 3.832 1 97.81 134 SER B N 1
ATOM 2435 C CA . SER B 1 134 ? -12.883 -0.036 4.957 1 97.81 134 SER B CA 1
ATOM 2436 C C . SER B 1 134 ? -11.523 -0.563 4.508 1 97.81 134 SER B C 1
ATOM 2438 O O . SER B 1 134 ? -11.328 -0.864 3.326 1 97.81 134 SER B O 1
ATOM 2440 N N . ALA B 1 135 ? -10.648 -0.579 5.441 1 98.38 135 ALA B N 1
ATOM 2441 C CA . ALA B 1 135 ? -9.297 -1.067 5.168 1 98.38 135 ALA B CA 1
ATOM 2442 C C . ALA B 1 135 ? -8.688 -1.715 6.406 1 98.38 135 ALA B C 1
ATOM 2444 O O . ALA B 1 135 ? -8.953 -1.286 7.531 1 98.38 135 ALA B O 1
ATOM 2445 N N . ASP B 1 136 ? -7.855 -2.738 6.188 1 98.62 136 ASP B N 1
ATOM 2446 C CA . ASP B 1 136 ? -7.125 -3.414 7.258 1 98.62 136 ASP B CA 1
ATOM 2447 C C . ASP B 1 136 ? -5.852 -4.07 6.723 1 98.62 136 ASP B C 1
ATOM 2449 O O . ASP B 1 136 ? -5.633 -4.113 5.508 1 98.62 136 ASP B O 1
ATOM 2453 N N . VAL B 1 137 ? -5 -4.406 7.594 1 98.88 137 VAL B N 1
ATOM 2454 C CA . VAL B 1 137 ? -3.844 -5.254 7.316 1 98.88 137 VAL B CA 1
ATOM 2455 C C . VAL B 1 137 ? -3.914 -6.52 8.164 1 98.88 137 VAL B C 1
ATOM 2457 O O . VAL B 1 137 ? -4.023 -6.445 9.391 1 98.88 137 VAL B O 1
ATOM 2460 N N . VAL B 1 138 ? -3.816 -7.656 7.52 1 98.44 138 VAL B N 1
ATOM 2461 C CA . VAL B 1 138 ? -4.031 -8.898 8.25 1 98.44 138 VAL B CA 1
ATOM 2462 C C . VAL B 1 138 ? -3.049 -9.961 7.766 1 98.44 138 VAL B C 1
ATOM 2464 O O . VAL B 1 138 ? -2.59 -9.914 6.621 1 98.44 138 VAL B O 1
ATOM 2467 N N . GLN B 1 139 ? -2.779 -10.914 8.656 1 97.88 139 GLN B N 1
ATOM 2468 C CA . GLN B 1 139 ? -2.098 -12.125 8.203 1 97.88 139 GLN B CA 1
ATOM 2469 C C . GLN B 1 139 ? -2.99 -12.945 7.277 1 97.88 139 GLN B C 1
ATOM 2471 O O . GLN B 1 139 ? -4.211 -12.977 7.453 1 97.88 139 GLN B O 1
ATOM 2476 N N . GLY B 1 140 ? -2.385 -13.602 6.309 1 97.12 140 GLY B N 1
ATOM 2477 C CA . GLY B 1 140 ? -3.119 -14.344 5.293 1 97.12 140 GLY B CA 1
ATOM 2478 C C . GLY B 1 140 ? -4.105 -15.336 5.879 1 97.12 140 GLY B C 1
ATOM 2479 O O . GLY B 1 140 ? -5.148 -15.609 5.277 1 97.12 140 GLY B O 1
ATOM 2480 N N . ASP B 1 141 ? -3.816 -15.836 7.078 1 95 141 ASP B N 1
ATOM 2481 C CA . ASP B 1 141 ? -4.695 -16.828 7.684 1 95 141 ASP B CA 1
ATOM 2482 C C . ASP B 1 141 ? -6.008 -16.203 8.141 1 95 141 ASP B C 1
ATOM 2484 O O . ASP B 1 141 ? -6.992 -16.906 8.375 1 95 141 ASP B O 1
ATOM 2488 N N . GLU B 1 142 ? -6.059 -14.914 8.273 1 96.94 142 GLU B N 1
ATOM 2489 C CA . GLU B 1 142 ? -7.258 -14.195 8.695 1 96.94 142 GLU B CA 1
ATOM 2490 C C . GLU B 1 142 ? -7.961 -13.547 7.508 1 96.94 142 GLU B C 1
ATOM 2492 O O . GLU B 1 142 ? -9.023 -12.945 7.66 1 96.94 142 GLU B O 1
ATOM 2497 N N . LEU B 1 143 ? -7.406 -13.695 6.328 1 97.88 143 LEU B N 1
ATOM 2498 C CA . LEU B 1 143 ? -7.785 -12.922 5.148 1 97.88 143 LEU B CA 1
ATOM 2499 C C . LEU B 1 143 ? -9.25 -13.148 4.793 1 97.88 143 LEU B C 1
ATOM 2501 O O . LEU B 1 143 ? -10.008 -12.188 4.609 1 97.88 143 LEU B O 1
ATOM 2505 N N . MET B 1 144 ? -9.672 -14.359 4.73 1 97.06 144 MET B N 1
ATOM 2506 C CA . MET B 1 144 ? -11.023 -14.648 4.266 1 97.06 144 MET B CA 1
ATOM 2507 C C . MET B 1 144 ? -12.062 -14.219 5.297 1 97.06 144 MET B C 1
ATOM 2509 O O . MET B 1 144 ? -13.125 -13.711 4.941 1 97.06 144 MET B O 1
ATOM 2513 N N . ARG B 1 145 ? -11.781 -14.438 6.547 1 96.38 145 ARG B N 1
ATOM 2514 C CA . ARG B 1 145 ? -12.688 -14 7.605 1 96.38 145 ARG B CA 1
ATOM 2515 C C . ARG B 1 145 ? -12.898 -12.484 7.547 1 96.38 145 ARG B C 1
ATOM 2517 O O . ARG B 1 145 ? -14.031 -12.016 7.578 1 96.38 145 ARG B O 1
ATOM 2524 N N . VAL B 1 146 ? -11.828 -11.742 7.48 1 98 146 VAL B N 1
ATOM 2525 C CA . VAL B 1 146 ? -11.891 -10.281 7.473 1 98 146 VAL B CA 1
ATOM 2526 C C . VAL B 1 146 ? -12.586 -9.805 6.199 1 98 146 VAL B C 1
ATOM 2528 O O . VAL B 1 146 ? -13.414 -8.891 6.242 1 98 146 VAL B O 1
ATOM 2531 N N . SER B 1 147 ? -12.25 -10.406 5.059 1 98.19 147 SER B N 1
ATOM 2532 C CA . SER B 1 147 ? -12.867 -10.023 3.793 1 98.19 147 SER B CA 1
ATOM 2533 C C . SER B 1 147 ? -14.375 -10.258 3.816 1 98.19 147 SER B C 1
ATOM 2535 O O . SER B 1 147 ? -15.148 -9.398 3.369 1 98.19 147 SER B O 1
ATOM 2537 N N . ALA B 1 148 ? -14.781 -11.406 4.328 1 97.88 148 ALA B N 1
ATOM 2538 C CA . ALA B 1 148 ? -16.203 -11.711 4.422 1 97.88 148 ALA B CA 1
ATOM 2539 C C . ALA B 1 148 ? -16.922 -10.688 5.297 1 97.88 148 ALA B C 1
ATOM 2541 O O . ALA B 1 148 ? -18.016 -10.211 4.945 1 97.88 148 ALA B O 1
ATOM 2542 N N . LYS B 1 149 ? -16.344 -10.391 6.406 1 98.19 149 LYS B N 1
ATOM 2543 C CA . LYS B 1 149 ? -16.922 -9.406 7.312 1 98.19 149 LYS B CA 1
ATOM 2544 C C . LYS B 1 149 ? -17.062 -8.047 6.633 1 98.19 149 LYS B C 1
ATOM 2546 O O . LYS B 1 149 ? -18.109 -7.391 6.762 1 98.19 149 LYS B O 1
ATOM 2551 N N . MET B 1 150 ? -16.047 -7.598 5.926 1 98.31 150 MET B N 1
ATOM 2552 C CA . MET B 1 150 ? -16.094 -6.324 5.215 1 98.31 150 MET B CA 1
ATOM 2553 C C . MET B 1 150 ? -17.234 -6.309 4.203 1 98.31 150 MET B C 1
ATOM 2555 O O . MET B 1 150 ? -17.922 -5.297 4.051 1 98.31 150 MET B O 1
ATOM 2559 N N . MET B 1 151 ? -17.453 -7.441 3.557 1 98.06 151 MET B N 1
ATOM 2560 C CA . MET B 1 151 ? -18.422 -7.52 2.469 1 98.06 151 MET B CA 1
ATOM 2561 C C . MET B 1 151 ? -19.844 -7.582 3.016 1 98.06 151 MET B C 1
ATOM 2563 O O . MET B 1 151 ? -20.812 -7.508 2.254 1 98.06 151 MET B O 1
ATOM 2567 N N . GLU B 1 152 ? -20 -7.691 4.344 1 97.25 152 GLU B N 1
ATOM 2568 C CA . GLU B 1 152 ? -21.328 -7.594 4.953 1 97.25 152 GLU B CA 1
ATOM 2569 C C . GLU B 1 152 ? -21.859 -6.172 4.871 1 97.25 152 GLU B C 1
ATOM 2571 O O . GLU B 1 152 ? -23.062 -5.949 5 1 97.25 152 GLU B O 1
ATOM 2576 N N . ASN B 1 153 ? -20.938 -5.207 4.824 1 97.44 153 ASN B N 1
ATOM 2577 C CA . ASN B 1 153 ? -21.375 -3.834 4.59 1 97.44 153 ASN B CA 1
ATOM 2578 C C . ASN B 1 153 ? -22.062 -3.684 3.24 1 97.44 153 ASN B C 1
ATOM 2580 O O . ASN B 1 153 ? -21.484 -4.012 2.201 1 97.44 153 ASN B O 1
ATOM 2584 N N . GLU B 1 154 ? -23.203 -3.17 3.223 1 97 154 GLU B N 1
ATOM 2585 C CA . GLU B 1 154 ? -24.016 -3.07 2.008 1 97 154 GLU B CA 1
ATOM 2586 C C . GLU B 1 154 ? -23.359 -2.133 0.993 1 97 154 GLU B C 1
ATOM 2588 O O . GLU B 1 154 ? -23.594 -2.258 -0.212 1 97 154 GLU B O 1
ATOM 2593 N N . LYS B 1 155 ? -22.578 -1.267 1.475 1 97.69 155 LYS B N 1
ATOM 2594 C CA . LYS B 1 155 ? -21.938 -0.314 0.575 1 97.69 155 LYS B CA 1
ATOM 2595 C C . LYS B 1 155 ? -20.719 -0.935 -0.101 1 97.69 155 LYS B C 1
ATOM 2597 O O . LYS B 1 155 ? -20.203 -0.392 -1.081 1 97.69 155 LYS B O 1
ATOM 2602 N N . ALA B 1 156 ? -20.25 -2.055 0.438 1 98.19 156 ALA B N 1
ATOM 2603 C CA . ALA B 1 156 ? -19.062 -2.705 -0.106 1 98.19 156 ALA B CA 1
ATOM 2604 C C . ALA B 1 156 ? -19.359 -3.348 -1.459 1 98.19 156 ALA B C 1
ATOM 2606 O O . ALA B 1 156 ? -20.344 -4.07 -1.607 1 98.19 156 ALA B O 1
ATOM 2607 N N . GLU B 1 157 ? -18.516 -3.102 -2.459 1 97.62 157 GLU B N 1
ATOM 2608 C CA . GLU B 1 157 ? -18.688 -3.686 -3.785 1 97.62 157 GLU B CA 1
ATOM 2609 C C . GLU B 1 157 ? -17.594 -4.691 -4.098 1 97.62 157 GLU B C 1
ATOM 2611 O O . GLU B 1 157 ? -17.859 -5.777 -4.621 1 97.62 157 GLU B O 1
ATOM 2616 N N . TYR B 1 158 ? -16.312 -4.367 -3.854 1 97.62 158 TYR B N 1
ATOM 2617 C CA . TYR B 1 158 ? -15.203 -5.273 -4.094 1 97.62 158 TYR B CA 1
ATOM 2618 C C . TYR B 1 158 ? -14.023 -4.941 -3.186 1 97.62 158 TYR B C 1
ATOM 2620 O O . TYR B 1 158 ? -14.023 -3.902 -2.52 1 97.62 158 TYR B O 1
ATOM 2628 N N . ILE B 1 159 ? -13.102 -5.844 -3.098 1 98.06 159 ILE B N 1
ATOM 2629 C CA . ILE B 1 159 ? -11.898 -5.68 -2.279 1 98.06 159 ILE B CA 1
ATOM 2630 C C . ILE B 1 159 ? -10.656 -5.828 -3.154 1 98.06 159 ILE B C 1
ATOM 2632 O O . ILE B 1 159 ? -10.586 -6.727 -3.996 1 98.06 159 ILE B O 1
ATOM 2636 N N . HIS B 1 160 ? -9.734 -4.918 -3.045 1 97.44 160 HIS B N 1
ATOM 2637 C CA . HIS B 1 160 ? -8.383 -5.129 -3.561 1 97.44 160 HIS B CA 1
ATOM 2638 C C . HIS B 1 160 ? -7.445 -5.605 -2.461 1 97.44 160 HIS B C 1
ATOM 2640 O O . HIS B 1 160 ? -7.402 -5.023 -1.376 1 97.44 160 HIS B O 1
ATOM 2646 N N . LEU B 1 161 ? -6.73 -6.66 -2.75 1 98 161 LEU B N 1
ATOM 2647 C CA . LEU B 1 161 ? -5.668 -7.145 -1.878 1 98 161 LEU B CA 1
ATOM 2648 C C . LEU B 1 161 ? -4.297 -6.727 -2.402 1 98 161 LEU B C 1
ATOM 2650 O O . LEU B 1 161 ? -4.051 -6.777 -3.609 1 98 161 LEU B O 1
ATOM 2654 N N . HIS B 1 162 ? -3.463 -6.293 -1.556 1 97.81 162 HIS B N 1
ATOM 2655 C CA . HIS B 1 162 ? -2.062 -6.008 -1.843 1 97.81 162 HIS B CA 1
ATOM 2656 C C . HIS B 1 162 ? -1.142 -6.719 -0.855 1 97.81 162 HIS B C 1
ATOM 2658 O O . HIS B 1 162 ? -1.479 -6.863 0.322 1 97.81 162 HIS B O 1
ATOM 2664 N N . TYR B 1 163 ? -0.016 -7.203 -1.318 1 98 163 TYR B N 1
ATOM 2665 C CA . TYR B 1 163 ? 0.999 -7.613 -0.353 1 98 163 TYR B CA 1
ATOM 2666 C C . TYR B 1 163 ? 1.526 -6.414 0.425 1 98 163 TYR B C 1
ATOM 2668 O O . TYR B 1 163 ? 2.148 -5.52 -0.15 1 98 163 TYR B O 1
ATOM 2676 N N . ALA B 1 164 ? 1.337 -6.43 1.708 1 98.5 164 ALA B N 1
ATOM 2677 C CA . ALA B 1 164 ? 1.396 -5.219 2.523 1 98.5 164 ALA B CA 1
ATOM 2678 C C . ALA B 1 164 ? 2.809 -4.645 2.547 1 98.5 164 ALA B C 1
ATOM 2680 O O . ALA B 1 164 ? 2.986 -3.424 2.607 1 98.5 164 ALA B O 1
ATOM 2681 N N . ARG B 1 165 ? 3.783 -5.5 2.516 1 98.25 165 ARG B N 1
ATOM 2682 C CA . ARG B 1 165 ? 5.152 -5.012 2.654 1 98.25 165 ARG B CA 1
ATOM 2683 C C . ARG B 1 165 ? 5.66 -4.43 1.34 1 98.25 165 ARG B C 1
ATOM 2685 O O . ARG B 1 165 ? 5.758 -3.211 1.189 1 98.25 165 ARG B O 1
ATOM 2692 N N . PRO B 1 166 ? 5.73 -5.164 0.185 1 97.31 166 PRO B N 1
ATOM 2693 C CA . PRO B 1 166 ? 6.281 -4.562 -1.03 1 97.31 166 PRO B CA 1
ATOM 2694 C C . PRO B 1 166 ? 5.262 -3.709 -1.781 1 97.31 166 PRO B C 1
ATOM 2696 O O . PRO B 1 166 ? 5.637 -2.898 -2.633 1 97.31 166 PRO B O 1
ATOM 2699 N N . GLY B 1 167 ? 3.992 -3.977 -1.584 1 96.75 167 GLY B N 1
ATOM 2700 C CA . GLY B 1 167 ? 2.98 -3.102 -2.154 1 96.75 167 GLY B CA 1
ATOM 2701 C C . 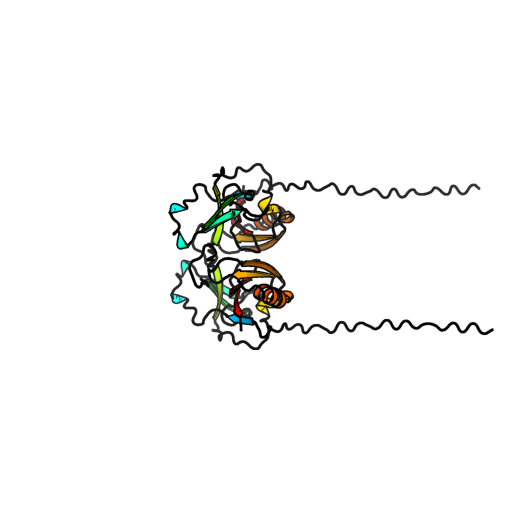GLY B 1 167 ? 2.389 -3.637 -3.445 1 96.75 167 GLY B C 1
ATOM 2702 O O . GLY B 1 167 ? 1.528 -2.996 -4.051 1 96.75 167 GLY B O 1
ATOM 2703 N N . CYS B 1 168 ? 2.725 -4.82 -3.891 1 96.44 168 CYS B N 1
ATOM 2704 C CA . CYS B 1 168 ? 2.191 -5.387 -5.125 1 96.44 168 CYS B CA 1
ATOM 2705 C C . CYS B 1 168 ? 0.695 -5.645 -5.004 1 96.44 168 CYS B C 1
ATOM 2707 O O . CYS B 1 168 ? 0.22 -6.094 -3.959 1 96.44 168 CYS B O 1
ATOM 2709 N N . PHE B 1 169 ? -0.002 -5.414 -6.09 1 95.56 169 PHE B N 1
ATOM 2710 C CA . PHE B 1 169 ? -1.366 -5.922 -6.176 1 95.56 169 PHE B CA 1
ATOM 2711 C C . PHE B 1 169 ? -1.378 -7.445 -6.156 1 95.56 169 PHE B C 1
ATOM 2713 O O . PHE B 1 169 ? -0.555 -8.086 -6.812 1 95.56 169 PHE B O 1
ATOM 2720 N N . ALA B 1 170 ? -2.303 -7.984 -5.426 1 96.5 170 ALA B N 1
ATOM 2721 C CA . ALA B 1 170 ? -2.359 -9.445 -5.312 1 96.5 170 ALA B CA 1
ATOM 2722 C C . ALA B 1 170 ? -3.551 -10.008 -6.082 1 96.5 170 ALA B C 1
ATOM 2724 O O . ALA B 1 170 ? -3.377 -10.742 -7.055 1 96.5 170 ALA B O 1
ATOM 2725 N N . VAL B 1 171 ? -4.73 -9.617 -5.617 1 96.06 171 VAL B N 1
ATOM 2726 C CA . VAL B 1 171 ? -5.945 -10.117 -6.25 1 96.06 171 VAL B CA 1
ATOM 2727 C C . VAL B 1 171 ? -7.129 -9.234 -5.855 1 96.06 171 VAL B C 1
ATOM 2729 O O . VAL B 1 171 ? -7.055 -8.484 -4.883 1 96.06 171 VAL B O 1
ATOM 2732 N N . ARG B 1 172 ? -8.148 -9.32 -6.668 1 95.94 172 ARG B N 1
ATOM 2733 C CA . ARG B 1 172 ? -9.414 -8.703 -6.301 1 95.94 172 ARG B CA 1
ATOM 2734 C C . ARG B 1 172 ? -10.391 -9.734 -5.754 1 95.94 172 ARG B C 1
ATOM 2736 O O . ARG B 1 172 ? -10.406 -10.883 -6.207 1 95.94 172 ARG B O 1
ATOM 2743 N N . ILE B 1 173 ? -11.172 -9.359 -4.801 1 97.12 173 ILE B N 1
ATOM 2744 C CA . ILE B 1 173 ? -12.266 -10.172 -4.281 1 97.12 173 ILE B CA 1
ATOM 2745 C C . ILE B 1 173 ? -13.602 -9.539 -4.652 1 97.12 173 ILE B C 1
ATOM 2747 O O . ILE B 1 173 ? -13.812 -8.344 -4.426 1 97.12 173 ILE B O 1
ATOM 2751 N N . ASP B 1 174 ? -14.43 -10.336 -5.215 1 96.38 174 ASP B N 1
ATOM 2752 C CA . ASP B 1 174 ? -15.805 -9.961 -5.504 1 96.38 174 ASP B CA 1
ATOM 2753 C C . ASP B 1 174 ? -16.797 -10.812 -4.707 1 96.38 174 ASP B C 1
ATOM 2755 O O . ASP B 1 174 ? -16.406 -11.82 -4.113 1 96.38 174 ASP B O 1
ATOM 2759 N N . ARG B 1 175 ? -18 -10.281 -4.691 1 95.5 175 ARG B N 1
ATOM 2760 C CA . ARG B 1 175 ? -19.078 -11.172 -4.258 1 95.5 175 ARG B CA 1
ATOM 2761 C C . ARG B 1 175 ? -19.266 -12.32 -5.242 1 95.5 175 ARG B C 1
ATOM 2763 O O . ARG B 1 175 ? -19.094 -12.141 -6.449 1 95.5 175 ARG B O 1
ATOM 2770 N N . ALA B 1 176 ? -19.531 -13.516 -4.695 1 91.12 176 ALA B N 1
ATOM 2771 C CA . ALA B 1 176 ? -19.734 -14.68 -5.555 1 91.12 176 ALA B CA 1
ATOM 2772 C C . ALA B 1 176 ? -21.031 -14.562 -6.336 1 91.12 176 ALA B C 1
ATOM 2774 O O . ALA B 1 176 ? -22 -13.961 -5.859 1 91.12 176 ALA B O 1
#

Solvent-accessible surface area (backbone atoms only — not comparable to full-atom values): 19655 Å² total; per-residue (Å²): 135,82,78,75,73,73,73,76,73,72,73,73,70,73,73,71,73,71,73,71,66,93,64,46,66,51,55,81,65,47,35,82,44,54,54,68,83,81,76,63,61,85,77,50,60,69,74,28,41,47,78,42,67,34,82,47,81,79,68,47,55,17,29,40,47,45,42,47,44,47,75,70,27,31,33,34,33,29,60,46,71,84,65,90,68,68,28,26,59,46,54,35,17,23,36,33,32,59,56,42,66,74,69,64,69,58,73,91,80,54,55,55,48,63,61,53,39,79,30,53,30,16,39,35,29,18,24,88,72,47,41,81,75,47,54,37,67,40,51,23,84,48,42,56,63,54,50,53,56,53,56,67,40,83,62,44,53,38,29,47,32,24,37,38,35,85,52,27,58,50,38,33,38,35,68,89,135,84,79,75,75,75,74,76,76,74,72,75,70,73,73,72,70,70,74,69,64,92,64,48,65,50,55,82,65,48,35,81,44,52,54,67,81,80,74,63,61,84,77,49,59,70,73,27,42,46,79,42,66,35,84,47,79,79,68,47,55,16,29,39,45,47,42,47,44,47,75,72,27,31,32,33,33,29,61,46,70,84,67,89,66,68,26,27,61,46,55,36,18,21,36,32,31,60,57,41,66,74,68,63,69,58,71,92,78,56,56,54,47,63,62,52,38,79,31,52,30,17,38,34,28,19,24,89,73,48,42,82,74,47,56,38,69,41,50,23,84,49,41,56,64,53,51,54,57,54,56,67,40,84,62,44,52,39,30,47,32,24,36,38,35,84,51,27,57,50,38,32,37,35,69,89

pLDDT: mean 85.35, std 21.84, range [24.5, 98.88]